Protein AF-C1E4D8-F1 (afdb_monomer)

Structure (mmCIF, N/CA/C/O backbone):
data_AF-C1E4D8-F1
#
_entry.id   AF-C1E4D8-F1
#
loop_
_atom_site.group_PDB
_atom_site.id
_atom_site.type_symbol
_atom_site.label_atom_id
_atom_site.label_alt_id
_atom_site.label_comp_id
_atom_site.label_asym_id
_atom_site.label_entity_id
_atom_site.label_seq_id
_atom_site.pdbx_PDB_ins_code
_atom_site.Cartn_x
_atom_site.Cartn_y
_atom_site.Cartn_z
_atom_site.occupancy
_atom_site.B_iso_or_equiv
_atom_site.auth_seq_id
_atom_site.auth_comp_id
_atom_site.auth_asym_id
_atom_site.auth_atom_id
_atom_site.pdbx_PDB_model_num
ATOM 1 N N . MET A 1 1 ? -48.360 11.904 -22.749 1.00 46.22 1 MET A N 1
ATOM 2 C CA . MET A 1 1 ? -47.877 10.803 -21.893 1.00 46.22 1 MET A CA 1
ATOM 3 C C . MET A 1 1 ? -47.538 9.620 -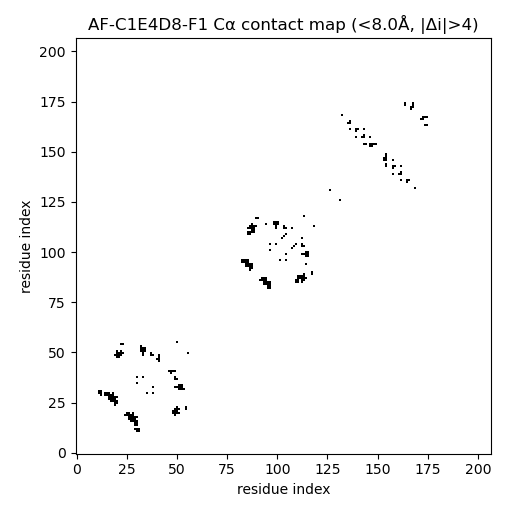22.779 1.00 46.22 1 MET A C 1
ATOM 5 O O . MET A 1 1 ? -48.452 8.948 -23.219 1.00 46.22 1 MET A O 1
ATOM 9 N N . THR A 1 2 ? -46.255 9.407 -23.048 1.00 40.97 2 THR A N 1
ATOM 10 C CA . THR A 1 2 ? -45.657 8.103 -23.385 1.00 40.97 2 THR A CA 1
ATOM 11 C C . THR A 1 2 ? -44.169 8.286 -23.139 1.00 40.97 2 THR A C 1
ATOM 13 O O . THR A 1 2 ? -43.413 8.702 -24.015 1.00 40.97 2 THR A O 1
ATOM 16 N N . GLU A 1 3 ? -43.781 8.103 -21.881 1.00 47.25 3 GLU A N 1
ATOM 17 C CA . GLU A 1 3 ? -42.384 7.977 -21.496 1.00 47.25 3 GLU A CA 1
ATOM 18 C C . GLU A 1 3 ? -41.817 6.769 -22.246 1.00 47.25 3 GLU A C 1
ATOM 20 O O . GLU A 1 3 ? -42.212 5.630 -22.001 1.00 47.25 3 GLU A O 1
ATOM 25 N N . LEU A 1 4 ? -40.915 7.018 -23.198 1.00 49.66 4 LEU A N 1
ATOM 26 C CA . LEU A 1 4 ? -40.096 5.982 -23.820 1.00 49.66 4 LEU A CA 1
ATOM 27 C C . LEU A 1 4 ? -39.090 5.500 -22.770 1.00 49.66 4 LEU A C 1
ATOM 29 O O . LEU A 1 4 ? -37.928 5.901 -22.738 1.00 49.66 4 LEU A O 1
ATOM 33 N N . GLY A 1 5 ? -39.594 4.670 -21.859 1.00 46.66 5 GLY A N 1
ATOM 34 C CA . GLY A 1 5 ? -38.880 4.013 -20.777 1.00 46.66 5 GLY A CA 1
ATOM 35 C C . GLY A 1 5 ? -37.934 2.931 -21.282 1.00 46.66 5 GLY A C 1
ATOM 36 O O . GLY A 1 5 ? -38.060 1.772 -20.906 1.00 46.66 5 GLY A O 1
ATOM 37 N N . VAL A 1 6 ? -36.947 3.312 -22.088 1.00 46.03 6 VAL A N 1
ATOM 38 C CA . VAL A 1 6 ? -35.730 2.524 -22.268 1.00 46.03 6 VAL A CA 1
ATOM 39 C C . VAL A 1 6 ? -34.653 3.238 -21.469 1.00 46.03 6 VAL A C 1
ATOM 41 O O . VAL A 1 6 ? -33.903 4.068 -21.980 1.00 46.03 6 VAL A O 1
ATOM 44 N N . LYS A 1 7 ? -34.596 2.939 -20.165 1.00 45.88 7 LYS A N 1
ATOM 45 C CA . LYS A 1 7 ? -33.373 3.171 -19.392 1.00 45.88 7 LYS A CA 1
ATOM 46 C C . LYS A 1 7 ? -32.259 2.516 -20.199 1.00 45.88 7 LYS A C 1
ATOM 48 O O . LYS A 1 7 ? -32.330 1.315 -20.444 1.00 45.88 7 LYS A O 1
ATOM 53 N N . ALA A 1 8 ? -31.305 3.322 -20.661 1.00 46.94 8 ALA A N 1
ATOM 54 C CA . ALA A 1 8 ? -30.118 2.895 -21.381 1.00 46.94 8 ALA A CA 1
ATOM 55 C C . ALA A 1 8 ? -29.317 1.928 -20.497 1.00 46.94 8 ALA A C 1
ATOM 57 O O . ALA A 1 8 ? -28.372 2.314 -19.811 1.00 46.94 8 ALA A O 1
ATOM 58 N N . ASN A 1 9 ? -29.756 0.671 -20.469 1.00 43.81 9 ASN A N 1
ATOM 59 C CA . ASN A 1 9 ? -29.004 -0.442 -19.941 1.00 43.81 9 ASN A CA 1
ATOM 60 C C . ASN A 1 9 ? -27.724 -0.499 -20.766 1.00 43.81 9 ASN A C 1
ATOM 62 O O . ASN A 1 9 ? -27.740 -0.640 -21.989 1.00 43.81 9 ASN A O 1
ATOM 66 N N . LEU A 1 10 ? -26.627 -0.237 -20.063 1.00 50.62 10 LEU A N 1
ATOM 67 C CA . LEU A 1 10 ? -25.275 -0.091 -20.566 1.00 50.62 10 LEU A CA 1
ATOM 68 C C . LEU A 1 10 ? -24.715 -1.454 -20.983 1.00 50.62 10 LEU A C 1
ATOM 70 O O . LEU A 1 10 ? -23.725 -1.902 -20.410 1.00 50.62 10 LEU A O 1
ATOM 74 N N . ASP A 1 11 ? -25.341 -2.119 -21.950 1.00 48.00 11 ASP A N 1
ATOM 75 C CA . ASP A 1 11 ? -24.835 -3.377 -22.478 1.00 48.00 11 ASP A CA 1
ATOM 76 C C . ASP A 1 11 ? -23.722 -3.087 -23.493 1.00 48.00 11 ASP A C 1
ATOM 78 O O . ASP A 1 11 ? -24.002 -2.608 -24.597 1.00 48.00 11 ASP A O 1
ATOM 82 N N . PRO A 1 12 ? -22.444 -3.376 -23.168 1.00 53.50 12 PRO A N 1
ATOM 83 C CA . PRO A 1 12 ? -21.309 -3.117 -24.056 1.00 53.50 12 PRO A CA 1
ATOM 84 C C . PRO A 1 12 ? -21.355 -3.927 -25.363 1.00 53.50 12 PRO A C 1
ATOM 86 O O . PRO A 1 12 ? -20.547 -3.688 -26.256 1.00 53.50 12 PRO A O 1
ATOM 89 N N . THR A 1 13 ? -22.294 -4.867 -25.479 1.00 53.81 13 THR A N 1
ATOM 90 C CA . THR A 1 13 ? -22.591 -5.681 -26.663 1.00 53.81 13 THR A CA 1
ATOM 91 C C . THR A 1 13 ? -23.521 -4.986 -27.661 1.00 53.81 13 THR A C 1
ATOM 93 O O . THR A 1 13 ? -23.479 -5.313 -28.843 1.00 53.81 13 THR A O 1
ATOM 96 N N . THR A 1 14 ? -24.318 -3.999 -27.233 1.00 52.44 14 THR A N 1
ATOM 97 C CA . THR A 1 14 ? -25.224 -3.242 -28.124 1.00 52.44 14 THR A CA 1
ATOM 98 C C . THR A 1 14 ? -24.510 -2.132 -28.902 1.00 52.44 14 THR A C 1
ATOM 100 O O . THR A 1 14 ? -25.002 -1.662 -29.925 1.00 52.44 14 THR A O 1
ATOM 103 N N . TRP A 1 15 ? -23.306 -1.743 -28.472 1.00 57.53 15 TRP A N 1
ATOM 104 C CA . TRP A 1 15 ? -22.463 -0.759 -29.151 1.00 57.53 15 TRP A CA 1
ATOM 105 C C . TRP A 1 15 ? -21.438 -1.446 -30.048 1.00 57.53 15 TRP A C 1
ATOM 107 O O . TRP A 1 15 ? -20.231 -1.360 -29.805 1.00 57.53 15 TRP A O 1
ATOM 117 N N . ALA A 1 16 ? -21.909 -2.112 -31.100 1.00 50.19 16 ALA A N 1
ATOM 118 C CA . ALA A 1 16 ? -21.073 -2.589 -32.201 1.00 50.19 16 ALA A CA 1
ATOM 119 C C . ALA A 1 16 ? -20.496 -1.400 -33.010 1.00 50.19 16 ALA A C 1
ATOM 121 O O . ALA A 1 16 ? -20.733 -1.249 -34.203 1.00 50.19 16 ALA A O 1
ATOM 122 N N . GLY A 1 17 ? -19.782 -0.496 -32.335 1.00 59.12 17 GLY A N 1
ATOM 123 C CA . GLY A 1 17 ? -19.016 0.585 -32.931 1.00 59.12 17 GLY A CA 1
ATOM 124 C C . GLY A 1 17 ? -17.686 0.033 -33.414 1.00 59.12 17 GLY A C 1
ATOM 125 O O . GLY A 1 17 ? -16.989 -0.659 -32.675 1.00 59.12 17 GLY A O 1
ATOM 126 N N . ALA A 1 18 ? -17.352 0.316 -34.665 1.00 67.69 18 ALA A N 1
ATOM 127 C CA . ALA A 1 18 ? -16.084 -0.051 -35.260 1.00 67.69 18 ALA A CA 1
ATOM 128 C C . ALA A 1 18 ? -14.942 0.773 -34.639 1.00 67.69 18 ALA A C 1
ATOM 130 O O . ALA A 1 18 ? -14.668 1.883 -35.088 1.00 67.69 18 ALA A O 1
ATOM 131 N N . PHE A 1 19 ? -14.293 0.251 -33.598 1.00 81.62 19 PHE A N 1
ATOM 132 C CA . PHE A 1 19 ? -13.133 0.904 -32.995 1.00 81.62 19 PHE A CA 1
ATOM 133 C C . PHE A 1 19 ? -11.837 0.448 -33.660 1.00 81.62 19 PHE A C 1
ATOM 135 O O . PHE A 1 19 ? -11.637 -0.741 -33.918 1.00 81.62 19 PHE A O 1
ATOM 142 N N . ASP A 1 20 ? -10.929 1.393 -33.872 1.00 87.62 20 ASP A N 1
ATOM 143 C CA . ASP A 1 20 ? -9.633 1.124 -34.478 1.00 87.62 20 ASP A CA 1
ATOM 144 C C . ASP A 1 20 ? -8.542 1.213 -33.407 1.00 87.62 20 ASP A C 1
ATOM 146 O O . ASP A 1 20 ? -8.423 2.208 -32.688 1.00 87.62 20 ASP A O 1
ATOM 150 N N . CYS A 1 21 ? -7.749 0.149 -33.275 1.00 89.88 21 CYS A N 1
ATOM 151 C CA . CYS A 1 21 ? -6.622 0.126 -32.353 1.00 89.88 21 CYS A CA 1
ATOM 152 C C . CYS A 1 21 ? -5.439 0.898 -32.944 1.00 89.88 21 CYS A C 1
ATOM 154 O O . CYS A 1 21 ? -4.913 0.524 -33.991 1.00 89.88 21 CYS A O 1
ATOM 156 N N . SER A 1 22 ? -4.953 1.911 -32.231 1.00 88.94 22 SER A N 1
ATOM 157 C CA . SER A 1 22 ? -3.808 2.721 -32.662 1.00 88.94 22 SER A CA 1
ATOM 158 C C . SER A 1 22 ? -2.460 1.999 -32.592 1.00 88.94 22 SER A C 1
ATOM 160 O O . SER A 1 22 ? -1.528 2.396 -33.280 1.00 88.94 22 SER A O 1
ATOM 162 N N . ALA A 1 23 ? -2.340 0.943 -31.780 1.00 89.88 23 ALA A N 1
ATOM 163 C CA . ALA A 1 23 ? -1.082 0.216 -31.596 1.00 89.88 23 ALA A CA 1
ATOM 164 C C . ALA A 1 23 ? -0.884 -0.923 -32.609 1.00 89.88 23 ALA A C 1
ATOM 166 O O . ALA A 1 23 ? 0.213 -1.094 -33.126 1.00 89.88 23 ALA A O 1
ATOM 167 N N . CYS A 1 24 ? -1.929 -1.706 -32.898 1.00 89.44 24 CYS A N 1
ATOM 168 C CA . CYS A 1 24 ? -1.843 -2.834 -33.835 1.00 89.44 24 CYS A CA 1
ATOM 169 C C . CYS A 1 24 ? -2.566 -2.603 -35.167 1.00 89.44 24 CYS A C 1
ATOM 171 O O . CYS A 1 24 ? -2.582 -3.501 -36.004 1.00 89.44 24 CYS A O 1
ATOM 173 N N . GLY A 1 25 ? -3.209 -1.447 -35.360 1.00 84.88 25 GLY A N 1
ATOM 174 C CA . GLY A 1 25 ? -3.888 -1.082 -36.608 1.00 84.88 25 GLY A CA 1
ATOM 175 C C . GLY A 1 25 ? -5.149 -1.893 -36.923 1.00 84.88 25 GLY A C 1
ATOM 176 O O . GLY A 1 25 ? -5.738 -1.715 -37.988 1.00 84.88 25 GLY A O 1
ATOM 177 N N . ARG A 1 26 ? -5.581 -2.788 -36.023 1.00 85.88 26 ARG A N 1
ATOM 178 C CA . ARG A 1 26 ? -6.813 -3.567 -36.197 1.00 85.88 26 ARG A CA 1
ATOM 179 C C . ARG A 1 26 ? -8.012 -2.634 -36.198 1.00 85.88 26 ARG A C 1
ATOM 181 O O . ARG A 1 26 ? -8.209 -1.890 -35.237 1.00 85.88 26 ARG A O 1
ATOM 188 N N . LYS A 1 27 ? -8.799 -2.718 -37.266 1.00 84.94 27 LYS A N 1
ATOM 189 C CA . LYS A 1 27 ? -9.981 -1.889 -37.478 1.00 84.94 27 LYS A CA 1
ATOM 190 C C . LYS A 1 27 ? -11.254 -2.612 -37.072 1.00 84.94 27 LYS A C 1
ATOM 192 O O . LYS A 1 27 ? -11.291 -3.841 -37.069 1.00 84.94 27 LYS A O 1
ATOM 197 N N . ARG A 1 28 ? -12.309 -1.842 -36.814 1.00 83.19 28 ARG A N 1
ATOM 198 C CA . ARG A 1 28 ? -13.669 -2.351 -36.559 1.00 83.19 28 ARG A CA 1
ATOM 199 C C . ARG A 1 28 ? -13.777 -3.364 -35.415 1.00 83.19 28 ARG A C 1
ATOM 201 O O . ARG A 1 28 ? -14.583 -4.290 -35.464 1.00 83.19 28 ARG A O 1
ATOM 208 N N . LEU A 1 29 ? -12.956 -3.198 -34.389 1.00 84.56 29 LEU A N 1
ATOM 209 C CA . LEU A 1 29 ? -12.986 -4.047 -33.209 1.00 84.56 29 LEU A CA 1
ATOM 210 C C . LEU A 1 29 ? -14.187 -3.695 -32.314 1.00 84.56 29 LEU A C 1
ATOM 212 O O . LEU A 1 29 ? -14.530 -2.515 -32.197 1.00 84.56 29 LEU A O 1
ATOM 216 N N . PRO A 1 30 ? -14.805 -4.690 -31.651 1.00 85.12 30 PRO A N 1
ATOM 217 C CA . PRO A 1 30 ? -15.895 -4.448 -30.716 1.00 85.12 30 PRO A CA 1
ATOM 218 C C . PRO A 1 30 ? -15.388 -3.764 -29.442 1.00 85.12 30 PRO A C 1
ATOM 220 O O . PRO A 1 30 ? -14.236 -3.936 -29.040 1.00 85.12 30 PRO A O 1
ATOM 223 N N . ALA A 1 31 ? -16.277 -3.054 -28.743 1.00 83.56 31 ALA A N 1
ATOM 224 C CA . ALA A 1 31 ? -15.955 -2.356 -27.494 1.00 83.56 31 ALA A CA 1
ATOM 225 C C . ALA A 1 31 ? -15.361 -3.269 -26.401 1.00 83.56 31 ALA A C 1
ATOM 227 O O . ALA A 1 31 ? -14.629 -2.791 -25.539 1.00 83.56 31 ALA A O 1
ATOM 228 N N . VAL A 1 32 ? -15.653 -4.574 -26.446 1.00 85.31 32 VAL A N 1
ATOM 229 C CA . VAL A 1 32 ? -15.161 -5.589 -25.496 1.00 85.31 32 VAL A CA 1
ATOM 230 C C . VAL A 1 32 ? -13.641 -5.781 -25.580 1.00 85.31 32 VAL A C 1
ATOM 232 O O . VAL A 1 32 ? -13.006 -6.105 -24.583 1.00 85.31 32 VAL A O 1
ATOM 235 N N . GLU A 1 33 ? -13.033 -5.521 -26.740 1.00 86.88 33 GLU A N 1
ATOM 236 C CA . GLU A 1 33 ? -11.579 -5.618 -26.940 1.00 86.88 33 GLU A CA 1
ATOM 237 C C . GLU A 1 33 ? -10.821 -4.388 -26.399 1.00 86.88 33 GLU A C 1
ATOM 239 O O . GLU A 1 33 ? -9.598 -4.299 -26.532 1.00 86.88 33 GLU A O 1
ATOM 244 N N . PHE A 1 34 ? -11.523 -3.435 -25.774 1.00 87.69 34 PHE A N 1
ATOM 245 C CA . PHE A 1 34 ? -10.966 -2.220 -25.180 1.00 87.69 34 PHE A CA 1
ATOM 246 C C . PHE A 1 34 ? -11.402 -2.071 -23.720 1.00 87.69 34 PHE A C 1
ATOM 248 O O . PHE A 1 34 ? -12.440 -2.571 -23.291 1.00 87.69 34 PHE A O 1
ATOM 255 N N . SER A 1 35 ? -10.624 -1.333 -22.925 1.00 88.94 35 SER A N 1
ATOM 256 C CA . SER A 1 35 ? -11.040 -1.026 -21.555 1.00 88.94 35 SER A CA 1
ATOM 257 C C . SER A 1 35 ? -12.196 -0.020 -21.546 1.00 88.94 35 SER A C 1
ATOM 259 O O . SER A 1 35 ? -12.217 0.942 -22.321 1.00 88.94 35 SER A O 1
ATOM 261 N N . LYS A 1 36 ? -13.145 -0.197 -20.616 1.00 86.62 36 LYS A N 1
ATOM 262 C CA . LYS A 1 36 ? -14.329 0.675 -20.469 1.00 86.62 36 LYS A CA 1
ATOM 263 C C . LYS A 1 36 ? -13.948 2.159 -20.401 1.00 86.62 36 LYS A C 1
ATOM 265 O O . LYS A 1 36 ? -14.567 2.994 -21.052 1.00 86.62 36 LYS A O 1
ATOM 270 N N . ASN A 1 37 ? -12.875 2.477 -19.679 1.00 86.75 37 ASN A N 1
ATOM 271 C CA . ASN A 1 37 ? -12.379 3.845 -19.531 1.00 86.75 37 ASN A CA 1
ATOM 272 C C . ASN A 1 37 ? -11.855 4.438 -20.849 1.00 86.75 37 ASN A C 1
ATOM 274 O O . ASN A 1 37 ? -12.033 5.630 -21.083 1.00 86.75 37 ASN A O 1
ATOM 278 N N . MET A 1 38 ? -11.233 3.635 -21.718 1.00 86.50 38 MET A N 1
ATOM 279 C CA . MET A 1 38 ? -10.741 4.099 -23.022 1.00 86.50 38 MET A CA 1
ATOM 280 C C . MET A 1 38 ? -11.881 4.318 -24.013 1.00 86.50 38 MET A C 1
ATOM 282 O O . MET A 1 38 ? -11.889 5.325 -24.717 1.00 86.50 38 MET A O 1
ATOM 286 N N . VAL A 1 39 ? -12.890 3.445 -24.000 1.00 86.12 39 VAL A N 1
ATOM 287 C CA . VAL A 1 39 ? -14.113 3.633 -24.796 1.00 86.12 39 VAL A CA 1
ATOM 288 C C . VAL A 1 39 ? -14.846 4.908 -24.365 1.00 86.12 39 VAL A C 1
ATOM 290 O O . VAL A 1 39 ? -15.258 5.699 -25.209 1.00 86.12 39 VAL A O 1
ATOM 293 N N . LEU A 1 40 ? -14.949 5.171 -23.056 1.00 85.38 40 LEU A N 1
ATOM 294 C CA . LEU A 1 40 ? -15.542 6.410 -22.538 1.00 85.38 40 LEU A CA 1
ATOM 295 C C . LEU A 1 40 ? -14.753 7.666 -22.934 1.00 85.38 40 LEU A C 1
ATOM 297 O O . LEU A 1 40 ? -15.363 8.706 -23.162 1.00 85.38 40 LEU A O 1
ATOM 301 N N . LYS A 1 41 ? -13.421 7.589 -23.038 1.00 84.69 41 LYS A N 1
ATOM 302 C CA . LYS A 1 41 ? -12.594 8.699 -23.539 1.00 84.69 41 LYS A CA 1
ATOM 303 C C . LYS A 1 41 ? -12.807 8.937 -25.032 1.00 84.69 41 LYS A C 1
ATOM 305 O O . LYS A 1 41 ? -13.064 10.068 -25.410 1.00 84.69 41 LYS A O 1
ATOM 310 N N . ARG A 1 42 ? -12.811 7.884 -25.859 1.00 83.50 42 ARG A N 1
ATOM 311 C CA . ARG A 1 42 ? -13.107 7.983 -27.303 1.00 83.50 42 ARG A CA 1
ATOM 312 C C . ARG A 1 42 ? -14.506 8.537 -27.590 1.00 83.50 42 ARG A C 1
ATOM 314 O O . ARG A 1 42 ? -14.725 9.148 -28.624 1.00 83.50 42 ARG A O 1
ATOM 321 N N . ARG A 1 43 ? -15.454 8.323 -26.675 1.00 80.31 43 ARG A N 1
ATOM 322 C CA . ARG A 1 43 ? -16.794 8.925 -26.744 1.00 80.31 43 ARG A CA 1
ATOM 323 C C . ARG A 1 43 ? -16.810 10.422 -26.465 1.00 80.31 43 ARG A C 1
ATOM 325 O O . ARG A 1 43 ? -17.686 11.106 -26.971 1.00 80.31 43 ARG A O 1
ATOM 332 N N . LYS A 1 44 ? -15.911 10.906 -25.608 1.00 83.50 44 LYS A N 1
ATOM 333 C CA . LYS A 1 44 ? -15.773 12.341 -25.332 1.00 83.50 44 LYS A CA 1
ATOM 334 C C . LYS A 1 44 ? -14.994 13.026 -26.449 1.00 83.50 44 LYS A C 1
ATOM 336 O O . LYS A 1 44 ? -15.393 14.092 -26.891 1.00 83.50 44 LYS A O 1
ATOM 341 N N . ASP A 1 45 ? -13.949 12.354 -26.924 1.00 82.00 45 ASP A N 1
ATOM 342 C CA . ASP A 1 45 ? -13.040 12.844 -27.947 1.00 82.00 45 ASP A CA 1
ATOM 343 C C . ASP A 1 45 ? -12.957 11.826 -29.094 1.00 82.00 45 ASP A C 1
ATOM 345 O O . ASP A 1 45 ? -12.247 10.817 -29.008 1.00 82.00 45 ASP A O 1
ATOM 349 N N . GLU A 1 46 ? -13.650 12.099 -30.201 1.00 78.19 46 GLU A N 1
ATOM 350 C CA . GLU A 1 46 ? -13.685 11.208 -31.372 1.00 78.19 46 GLU A CA 1
ATOM 351 C C . GLU A 1 46 ? -12.321 11.031 -32.052 1.00 78.19 46 GLU A C 1
ATOM 353 O O . GLU A 1 46 ? -12.149 10.120 -32.853 1.00 78.19 46 GLU A O 1
ATOM 358 N N . SER A 1 47 ? -11.327 11.861 -31.732 1.00 78.94 47 SER A N 1
ATOM 359 C CA . SER A 1 47 ? -9.956 11.756 -32.241 1.00 78.94 47 SER A CA 1
ATOM 360 C C . SER A 1 47 ? -9.012 10.975 -31.317 1.00 78.94 47 SER A C 1
ATOM 362 O O . SER A 1 47 ? -7.894 10.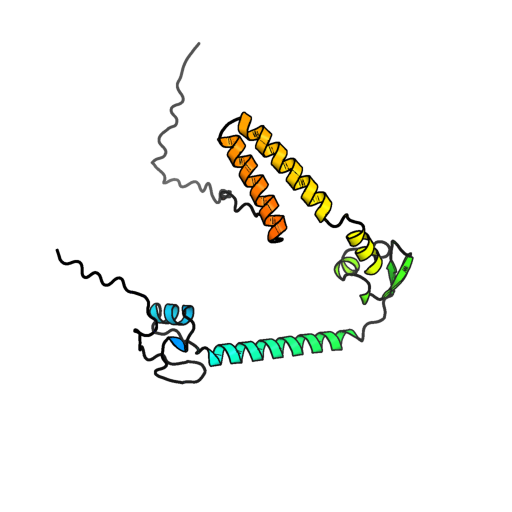657 -31.720 1.00 78.94 47 SER A O 1
ATOM 364 N N . ALA A 1 48 ? -9.439 10.588 -30.107 1.00 82.00 48 ALA A N 1
ATOM 365 C CA . ALA A 1 48 ? -8.560 9.959 -29.119 1.00 82.00 48 ALA A CA 1
ATOM 366 C C . ALA A 1 48 ? -8.038 8.587 -29.574 1.00 82.00 48 ALA A C 1
ATOM 368 O O . ALA A 1 48 ? -8.809 7.645 -29.741 1.00 82.00 48 ALA A O 1
ATOM 369 N N . ALA A 1 49 ? -6.729 8.436 -29.754 1.00 87.00 49 ALA A N 1
ATOM 370 C CA . ALA A 1 49 ? -6.124 7.154 -30.106 1.00 87.00 49 ALA A CA 1
ATOM 371 C C . ALA A 1 49 ? -6.292 6.133 -28.960 1.00 87.00 49 ALA A C 1
ATOM 373 O O . ALA A 1 49 ? -5.766 6.334 -27.865 1.00 87.00 49 ALA A O 1
ATOM 374 N N . ILE A 1 50 ? -7.002 5.028 -29.209 1.00 89.19 50 ILE A N 1
ATOM 375 C CA . ILE A 1 50 ? -7.247 3.967 -28.219 1.00 89.19 50 ILE A CA 1
ATOM 376 C C . ILE A 1 50 ? -6.482 2.689 -28.569 1.00 89.19 50 ILE A C 1
ATOM 378 O O . ILE A 1 50 ? -6.388 2.298 -29.731 1.00 89.19 50 ILE A O 1
ATOM 382 N N . LYS A 1 51 ? -5.945 2.015 -27.549 1.00 92.81 51 LYS A N 1
ATOM 383 C CA . LYS A 1 51 ? -5.250 0.727 -27.679 1.00 92.81 51 LYS A CA 1
ATOM 384 C C . LYS A 1 51 ? -6.162 -0.413 -27.230 1.00 92.81 51 LYS A C 1
ATOM 386 O O . LYS A 1 51 ? -6.855 -0.275 -26.222 1.00 92.81 51 LYS A O 1
ATOM 391 N N . CYS A 1 52 ? -6.141 -1.534 -27.948 1.00 91.00 52 CYS A N 1
ATOM 392 C CA . CYS A 1 52 ? -6.855 -2.740 -27.533 1.00 91.00 52 CYS A CA 1
ATOM 393 C C . CYS A 1 52 ? -6.167 -3.410 -26.336 1.00 91.00 52 CYS A C 1
ATOM 395 O O . CYS A 1 52 ? -4.973 -3.207 -26.093 1.00 91.00 52 CYS A O 1
ATOM 397 N N . LEU A 1 53 ? -6.915 -4.251 -25.623 1.00 91.88 53 LEU A N 1
ATOM 398 C CA . LEU A 1 53 ? -6.467 -4.933 -24.406 1.00 91.88 53 LEU A CA 1
ATOM 399 C C . LEU A 1 53 ? -5.205 -5.779 -24.625 1.00 91.88 53 LEU A C 1
ATOM 401 O O . LEU A 1 53 ? -4.335 -5.833 -23.762 1.00 91.88 53 LEU A O 1
ATOM 405 N N . ARG A 1 54 ? -5.056 -6.386 -25.807 1.00 91.19 54 ARG A N 1
ATOM 406 C CA . ARG A 1 54 ? -3.856 -7.167 -26.152 1.00 91.19 54 ARG A CA 1
ATOM 407 C C . ARG A 1 54 ? -2.604 -6.297 -26.222 1.00 91.19 54 ARG A C 1
ATOM 409 O O . ARG A 1 54 ? -1.545 -6.702 -25.759 1.00 91.19 54 ARG A O 1
ATOM 416 N N . CYS A 1 55 ? -2.723 -5.096 -26.786 1.00 91.31 55 CYS A N 1
ATOM 417 C CA . CYS A 1 55 ? -1.606 -4.161 -26.868 1.00 91.31 55 CYS A CA 1
ATOM 418 C C . CYS A 1 55 ? -1.260 -3.581 -25.497 1.00 91.31 55 CYS A C 1
ATOM 420 O O . CYS A 1 55 ? -0.084 -3.456 -25.185 1.00 91.31 55 CYS A O 1
ATOM 422 N N . THR A 1 56 ? -2.256 -3.278 -24.659 1.00 90.00 56 THR A N 1
ATOM 423 C CA . THR A 1 56 ? -1.982 -2.794 -23.298 1.00 90.00 56 THR A CA 1
ATOM 424 C C . THR A 1 56 ? -1.306 -3.865 -22.446 1.00 90.00 56 THR A C 1
ATOM 426 O O . THR A 1 56 ? -0.351 -3.559 -21.747 1.00 90.00 56 THR A O 1
ATOM 429 N N . GLN A 1 57 ? -1.731 -5.127 -22.558 1.00 89.94 57 GLN A N 1
ATOM 430 C CA . GLN A 1 57 ? -1.080 -6.242 -21.863 1.00 89.94 57 GLN A CA 1
ATOM 431 C C . GLN A 1 57 ? 0.355 -6.470 -22.355 1.00 89.94 57 GLN A C 1
ATOM 433 O O . GLN A 1 57 ? 1.252 -6.682 -21.546 1.00 89.94 57 GLN A O 1
ATOM 438 N N . ALA A 1 58 ? 0.594 -6.387 -23.667 1.00 88.69 58 ALA A N 1
ATOM 439 C CA . ALA A 1 58 ? 1.942 -6.509 -24.220 1.00 88.69 58 ALA A CA 1
ATOM 440 C C . ALA A 1 58 ? 2.873 -5.379 -23.743 1.00 88.69 58 ALA A C 1
ATOM 442 O O . ALA A 1 58 ? 4.034 -5.637 -23.435 1.00 88.69 58 ALA A O 1
ATOM 443 N N . ASP A 1 59 ? 2.367 -4.146 -23.652 1.00 87.12 59 ASP A N 1
ATOM 444 C CA . ASP A 1 59 ? 3.123 -3.008 -23.116 1.00 87.12 59 ASP A CA 1
ATOM 445 C C . ASP A 1 59 ? 3.430 -3.209 -21.616 1.00 87.12 59 ASP A C 1
ATOM 447 O O . ASP A 1 59 ? 4.560 -3.000 -21.186 1.00 87.12 59 ASP A O 1
ATOM 451 N N . GLU A 1 60 ? 2.470 -3.697 -20.822 1.00 87.25 60 GLU A N 1
ATOM 452 C CA . GLU A 1 60 ? 2.679 -3.992 -19.396 1.00 87.25 60 GLU A CA 1
ATOM 453 C C . GLU A 1 60 ? 3.744 -5.070 -19.152 1.00 87.25 60 GLU A C 1
ATOM 455 O O . GLU A 1 60 ? 4.536 -4.947 -18.216 1.00 87.25 60 GLU A O 1
ATOM 460 N N . VAL A 1 61 ? 3.786 -6.120 -19.979 1.00 87.56 61 VAL A N 1
ATOM 461 C CA . VAL A 1 61 ? 4.818 -7.166 -19.882 1.00 87.56 61 VAL A CA 1
ATOM 462 C C . VAL A 1 61 ? 6.199 -6.585 -20.185 1.00 87.56 61 VAL A C 1
ATOM 464 O O . VAL A 1 61 ? 7.121 -6.781 -19.395 1.00 87.56 61 VAL A O 1
ATOM 467 N N . LYS A 1 62 ? 6.328 -5.788 -21.252 1.00 85.19 62 LYS A N 1
ATOM 468 C CA . LYS A 1 62 ? 7.596 -5.133 -21.610 1.00 85.19 62 LYS A CA 1
ATOM 469 C C . LYS A 1 62 ? 8.099 -4.191 -20.518 1.00 85.19 62 LYS A C 1
ATOM 471 O O . LYS A 1 62 ? 9.287 -4.187 -20.214 1.00 85.19 62 LYS A O 1
ATOM 476 N N . GLU A 1 63 ? 7.211 -3.416 -19.898 1.00 84.75 63 GLU A N 1
ATOM 477 C CA . GLU A 1 63 ? 7.581 -2.530 -18.788 1.00 84.75 63 GLU A CA 1
ATOM 478 C C . GLU A 1 63 ? 8.041 -3.320 -17.553 1.00 84.75 63 GLU A C 1
ATOM 480 O O . GLU A 1 63 ? 8.998 -2.928 -16.883 1.00 84.75 63 GLU A O 1
ATOM 485 N N . ARG A 1 64 ? 7.411 -4.468 -17.263 1.00 81.62 64 ARG A N 1
ATOM 486 C CA . ARG A 1 64 ? 7.836 -5.353 -16.165 1.00 81.62 64 ARG A CA 1
ATOM 487 C C . ARG A 1 64 ? 9.200 -5.982 -16.428 1.00 81.62 64 ARG A C 1
ATOM 489 O O . ARG A 1 64 ? 10.026 -6.015 -15.520 1.00 81.62 64 ARG A O 1
ATOM 496 N N . GLU A 1 65 ? 9.456 -6.436 -17.649 1.00 82.06 65 GLU A N 1
ATOM 497 C CA . GLU A 1 65 ? 10.759 -6.978 -18.049 1.00 82.06 65 GLU A CA 1
ATOM 498 C C . GLU A 1 65 ? 11.846 -5.898 -18.002 1.00 82.06 65 GLU A C 1
ATOM 500 O O . GLU A 1 65 ? 12.896 -6.105 -17.398 1.00 82.06 65 GLU A O 1
ATOM 505 N N . ALA A 1 66 ? 11.571 -4.696 -18.517 1.00 80.25 66 ALA A N 1
ATOM 506 C CA . ALA A 1 66 ? 12.498 -3.568 -18.436 1.00 80.25 66 ALA A CA 1
ATOM 507 C C . ALA A 1 66 ? 12.779 -3.137 -16.985 1.00 80.25 66 ALA A C 1
ATOM 509 O O . ALA A 1 66 ? 13.902 -2.748 -16.656 1.00 80.25 66 ALA A O 1
ATOM 510 N N . ALA A 1 67 ? 11.783 -3.204 -16.096 1.00 76.44 67 ALA A N 1
ATOM 511 C CA . ALA A 1 67 ? 11.971 -2.951 -14.671 1.00 76.44 67 ALA A CA 1
ATOM 512 C C . ALA A 1 67 ? 12.810 -4.049 -13.994 1.00 76.44 67 ALA A C 1
ATOM 514 O O . ALA A 1 67 ? 13.668 -3.729 -13.170 1.00 76.44 67 ALA A O 1
ATOM 515 N N . ALA A 1 68 ? 12.605 -5.316 -14.363 1.00 78.50 68 ALA A N 1
ATOM 516 C CA . ALA A 1 68 ? 13.393 -6.438 -13.861 1.00 78.50 68 ALA A CA 1
ATOM 517 C C . ALA A 1 68 ? 14.862 -6.343 -14.306 1.00 78.50 68 ALA A C 1
ATOM 519 O O . ALA A 1 68 ? 15.757 -6.498 -13.479 1.00 78.50 68 ALA A O 1
ATOM 520 N N . GLU A 1 69 ? 15.126 -6.002 -15.567 1.00 75.94 69 GLU A N 1
ATOM 521 C CA . GLU A 1 69 ? 16.490 -5.802 -16.073 1.00 75.94 69 GLU A CA 1
ATOM 522 C C . GLU A 1 69 ? 17.171 -4.589 -15.424 1.00 75.94 69 GLU A C 1
ATOM 524 O O . GLU A 1 69 ? 18.322 -4.676 -14.998 1.00 75.94 69 GLU A O 1
ATOM 529 N N . LYS A 1 70 ? 16.448 -3.481 -15.212 1.00 74.31 70 LYS A N 1
ATOM 530 C CA . LYS A 1 70 ? 16.972 -2.338 -14.439 1.00 74.31 70 LYS A CA 1
ATOM 531 C C . LYS A 1 70 ? 17.272 -2.702 -12.982 1.00 74.31 70 LYS A C 1
ATOM 533 O O . LYS A 1 70 ? 18.216 -2.163 -12.407 1.00 74.31 70 LYS A O 1
ATOM 538 N N . ALA A 1 71 ? 16.485 -3.588 -12.372 1.00 69.94 71 ALA A N 1
ATOM 539 C CA . ALA A 1 71 ? 16.746 -4.074 -11.020 1.00 69.94 71 ALA A CA 1
ATOM 540 C C . ALA A 1 71 ? 17.990 -4.977 -10.973 1.00 69.94 71 ALA A C 1
ATOM 542 O O . ALA A 1 71 ? 18.815 -4.811 -10.078 1.00 69.94 71 ALA A O 1
ATOM 543 N N . LYS A 1 72 ? 18.166 -5.866 -11.960 1.00 73.56 72 LYS A N 1
ATOM 544 C CA . LYS A 1 72 ? 19.363 -6.713 -12.091 1.00 73.56 72 LYS A CA 1
ATOM 545 C C . LYS A 1 72 ? 20.628 -5.891 -12.343 1.00 73.56 72 LYS A C 1
ATOM 547 O O . LYS A 1 72 ? 21.629 -6.118 -11.674 1.00 73.56 72 LYS A O 1
ATOM 552 N N . ALA A 1 73 ? 20.572 -4.893 -13.226 1.00 68.81 73 ALA A N 1
ATOM 553 C CA . ALA A 1 73 ? 21.702 -4.000 -13.490 1.00 68.81 73 ALA A CA 1
ATOM 554 C C . ALA A 1 73 ? 22.129 -3.232 -12.226 1.00 68.81 73 ALA A C 1
ATOM 556 O O . ALA A 1 73 ? 23.309 -3.179 -11.896 1.00 68.81 73 ALA A O 1
ATOM 557 N N . ARG A 1 74 ? 21.164 -2.729 -11.444 1.00 65.44 74 ARG A N 1
ATOM 558 C CA . ARG A 1 74 ? 21.449 -2.082 -10.152 1.00 65.44 74 ARG A CA 1
ATOM 559 C C . ARG A 1 74 ? 22.009 -3.032 -9.095 1.00 65.44 74 ARG A C 1
ATOM 561 O O . ARG A 1 74 ? 22.709 -2.569 -8.201 1.00 65.44 74 ARG A O 1
ATOM 568 N N . ALA A 1 75 ? 21.671 -4.318 -9.156 1.00 59.88 75 ALA A N 1
ATOM 569 C CA . ALA A 1 75 ? 22.248 -5.321 -8.268 1.00 59.88 75 ALA A CA 1
ATOM 570 C C . ALA A 1 75 ? 23.707 -5.628 -8.650 1.00 59.88 75 ALA A C 1
ATOM 572 O O . ALA A 1 75 ? 24.547 -5.720 -7.762 1.00 59.88 75 ALA A O 1
ATOM 573 N N . ALA A 1 76 ? 24.018 -5.696 -9.949 1.00 60.19 76 ALA A N 1
ATOM 574 C CA . ALA A 1 76 ? 25.374 -5.937 -10.450 1.00 60.19 76 ALA A CA 1
ATOM 575 C C . ALA A 1 76 ? 26.338 -4.761 -10.190 1.00 60.19 76 ALA A C 1
ATOM 577 O O . ALA A 1 76 ? 27.514 -4.968 -9.911 1.00 60.19 76 ALA A O 1
ATOM 578 N N . GLU A 1 77 ? 25.850 -3.518 -10.210 1.00 56.94 77 GLU A N 1
ATOM 579 C CA . GLU A 1 77 ? 26.664 -2.329 -9.898 1.00 56.94 77 GLU A CA 1
ATOM 580 C C . GLU A 1 77 ? 26.976 -2.167 -8.391 1.00 56.94 77 GLU A C 1
ATOM 582 O O . GLU A 1 77 ? 27.752 -1.292 -8.008 1.00 56.9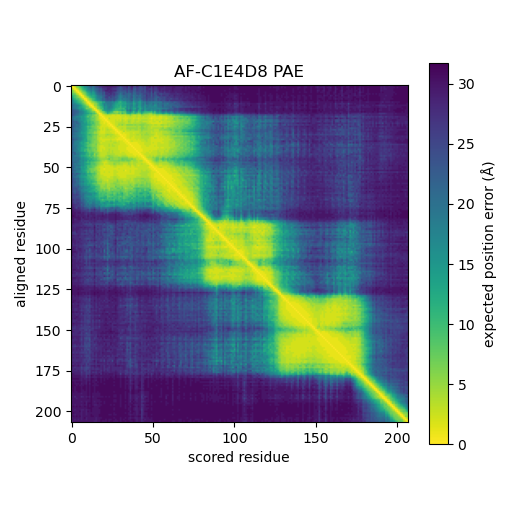4 77 GLU A O 1
ATOM 587 N N . GLY A 1 78 ? 26.386 -2.993 -7.518 1.00 53.41 78 GLY A N 1
ATOM 588 C CA . GLY A 1 78 ? 26.550 -2.915 -6.062 1.00 53.41 78 GLY A CA 1
ATOM 589 C C . GLY A 1 78 ? 27.736 -3.691 -5.471 1.00 53.41 78 GLY A C 1
ATOM 590 O O . GLY A 1 78 ? 28.010 -3.523 -4.285 1.00 53.41 78 GLY A O 1
ATOM 591 N N . GLU A 1 79 ? 28.437 -4.522 -6.250 1.00 50.16 79 GLU A N 1
ATOM 592 C CA . GLU A 1 79 ? 29.488 -5.430 -5.742 1.00 50.16 79 GLU A CA 1
ATOM 593 C C . GLU A 1 79 ? 30.908 -4.830 -5.705 1.00 50.16 79 GLU A C 1
ATOM 595 O O . GLU A 1 79 ? 31.824 -5.450 -5.173 1.00 50.16 79 GLU A O 1
ATOM 600 N N . GLY A 1 80 ? 31.114 -3.610 -6.213 1.00 47.09 80 GLY A N 1
ATOM 601 C CA . GLY A 1 80 ? 32.441 -2.975 -6.305 1.00 47.09 80 GLY A CA 1
ATOM 602 C C . GLY A 1 80 ? 32.793 -1.967 -5.202 1.00 47.09 80 GLY A C 1
ATOM 603 O O . GLY A 1 80 ? 33.745 -1.207 -5.364 1.00 47.09 80 GLY A O 1
ATOM 604 N N . GLY A 1 81 ? 32.011 -1.883 -4.123 1.00 46.00 81 GLY A N 1
ATOM 605 C CA . GLY A 1 81 ? 32.220 -0.902 -3.054 1.00 46.00 81 GLY A CA 1
ATOM 606 C C . GLY A 1 81 ? 33.077 -1.456 -1.920 1.00 46.00 81 GLY A C 1
ATOM 607 O O . GLY A 1 81 ? 32.678 -2.421 -1.275 1.00 46.00 81 GLY A O 1
ATOM 608 N N . GLU A 1 82 ? 34.221 -0.816 -1.667 1.00 51.06 82 GLU A N 1
ATOM 609 C CA . GLU A 1 82 ? 35.046 -0.944 -0.460 1.00 51.06 82 GLU A CA 1
ATOM 610 C C . GLU A 1 82 ? 34.187 -1.276 0.773 1.00 51.06 82 GLU A C 1
ATOM 612 O O . GLU A 1 82 ? 33.236 -0.553 1.088 1.00 51.06 82 GLU A O 1
ATOM 617 N N . VAL A 1 83 ? 34.477 -2.407 1.430 1.00 59.47 83 VAL A N 1
ATOM 618 C CA . VAL A 1 83 ? 33.688 -2.933 2.555 1.00 59.47 83 VAL A CA 1
ATOM 619 C C . VAL A 1 83 ? 33.881 -2.020 3.765 1.00 59.47 83 VAL A C 1
ATOM 621 O O . VAL A 1 83 ? 34.667 -2.291 4.667 1.00 59.47 83 VAL A O 1
ATOM 624 N N . MET A 1 84 ? 33.162 -0.902 3.769 1.00 70.88 84 MET A N 1
ATOM 625 C CA . MET A 1 84 ? 33.075 0.018 4.892 1.00 70.88 84 MET A CA 1
ATOM 626 C C . MET A 1 84 ? 32.377 -0.720 6.033 1.00 70.88 84 MET A C 1
ATOM 628 O O . MET A 1 84 ? 31.168 -0.976 6.002 1.00 70.88 84 MET A O 1
ATOM 632 N N . LEU A 1 85 ? 33.174 -1.132 7.016 1.00 80.81 85 LEU A N 1
ATOM 633 C CA . LEU A 1 85 ? 32.693 -1.768 8.231 1.00 80.81 85 LEU A CA 1
ATOM 634 C C . LEU A 1 85 ? 32.130 -0.695 9.166 1.00 80.81 85 LEU A C 1
ATOM 636 O O . LEU A 1 85 ? 32.784 0.302 9.467 1.00 80.81 85 LEU A O 1
ATOM 640 N N . HIS A 1 86 ? 30.907 -0.911 9.640 1.00 81.31 86 HIS A N 1
ATOM 641 C CA . HIS A 1 86 ? 30.211 -0.022 10.560 1.00 81.31 86 HIS A CA 1
ATOM 642 C C . HIS A 1 86 ? 29.953 -0.735 11.888 1.00 81.31 86 HIS A C 1
ATOM 644 O O . HIS A 1 86 ? 29.500 -1.879 11.918 1.00 81.31 86 HIS A O 1
ATOM 650 N N . GLU A 1 87 ? 30.223 -0.057 13.001 1.00 87.81 87 GLU A N 1
ATOM 651 C CA . GLU A 1 87 ? 30.000 -0.603 14.341 1.00 87.81 87 GLU A CA 1
ATOM 652 C C . GLU A 1 87 ? 28.548 -0.420 14.794 1.00 87.81 87 GLU A C 1
ATOM 654 O O . GLU A 1 87 ? 27.980 0.679 14.754 1.00 87.81 87 GLU A O 1
ATOM 659 N N . CYS A 1 88 ? 27.941 -1.505 15.273 1.00 89.19 88 CYS A N 1
ATOM 660 C CA . CYS A 1 88 ? 26.600 -1.471 15.838 1.00 89.19 88 CYS A CA 1
ATOM 661 C C . CYS A 1 88 ? 26.612 -1.006 17.305 1.00 89.19 88 CYS A C 1
ATOM 663 O O . CYS A 1 88 ? 27.222 -1.632 18.160 1.00 89.19 88 CYS A O 1
ATOM 665 N N . ALA A 1 89 ? 25.809 -0.001 17.649 1.00 88.56 89 ALA A N 1
ATOM 666 C CA . ALA A 1 89 ? 25.704 0.551 19.003 1.00 88.56 89 ALA A CA 1
ATOM 667 C C . ALA A 1 89 ? 25.217 -0.448 20.076 1.00 88.56 89 ALA A C 1
ATOM 669 O O . ALA A 1 89 ? 25.479 -0.249 21.259 1.00 88.56 89 ALA A O 1
ATOM 670 N N . LYS A 1 90 ? 24.472 -1.494 19.680 1.00 88.56 90 LYS A N 1
ATOM 671 C CA . LYS A 1 90 ? 23.880 -2.485 20.600 1.00 88.56 90 LYS A CA 1
ATOM 672 C C . LYS A 1 90 ? 24.807 -3.678 20.856 1.00 88.56 90 LYS A C 1
ATOM 674 O O . LYS A 1 90 ? 25.182 -3.905 21.998 1.00 88.56 90 LYS A O 1
ATOM 679 N N . CYS A 1 91 ? 25.197 -4.411 19.810 1.00 86.88 91 CYS A N 1
ATOM 680 C CA . CYS A 1 91 ? 26.100 -5.562 19.933 1.00 86.88 91 CYS A CA 1
ATOM 681 C C . CYS A 1 91 ? 27.599 -5.224 19.851 1.00 86.88 91 CYS A C 1
ATOM 683 O O . CYS A 1 91 ? 28.412 -6.096 20.118 1.00 86.88 91 CYS A O 1
ATOM 685 N N . LYS A 1 92 ? 27.979 -3.985 19.498 1.00 86.62 92 LYS A N 1
ATOM 686 C CA . LYS A 1 92 ? 29.374 -3.527 19.304 1.00 86.62 92 LYS A CA 1
ATOM 687 C C . LYS A 1 92 ? 30.178 -4.296 18.248 1.00 86.62 92 LYS A C 1
ATOM 689 O O . LYS A 1 92 ? 31.386 -4.129 18.155 1.00 86.62 92 LYS A O 1
ATOM 694 N N . GLU A 1 93 ? 29.515 -5.096 17.421 1.00 86.38 93 GLU A N 1
ATOM 695 C CA . GLU A 1 93 ? 30.145 -5.798 16.304 1.00 86.38 93 GLU A CA 1
ATOM 696 C C . GLU A 1 93 ? 30.270 -4.872 15.087 1.00 86.38 93 GLU A C 1
ATOM 698 O O . GLU A 1 93 ? 29.343 -4.107 14.782 1.00 86.38 93 GLU A O 1
ATOM 703 N N . SER A 1 94 ? 31.395 -4.972 14.377 1.00 86.56 94 SER A N 1
ATOM 704 C CA . SER A 1 94 ? 31.619 -4.334 13.082 1.00 86.56 94 SER A CA 1
ATOM 705 C C . SER A 1 94 ? 31.003 -5.188 11.971 1.00 86.56 94 SER A C 1
ATOM 707 O O . SER A 1 94 ? 31.346 -6.354 11.785 1.00 86.56 94 SER A O 1
ATOM 709 N N . LYS A 1 95 ? 30.035 -4.621 11.247 1.00 86.75 95 LYS A N 1
ATOM 710 C CA . LYS A 1 95 ? 29.292 -5.308 10.181 1.00 86.75 95 LYS A CA 1
ATOM 711 C C . LYS A 1 95 ? 29.336 -4.505 8.880 1.00 86.75 95 LYS A C 1
ATOM 713 O O . LYS A 1 95 ? 29.518 -3.287 8.926 1.00 86.75 95 LYS A O 1
ATOM 718 N N . PRO A 1 96 ? 29.179 -5.154 7.716 1.00 87.25 96 PRO A N 1
ATOM 719 C CA . PRO A 1 96 ? 29.141 -4.451 6.438 1.00 87.25 96 PRO A CA 1
ATOM 720 C C . PRO A 1 96 ? 27.892 -3.570 6.318 1.00 87.25 96 PRO A C 1
ATOM 722 O O . PRO A 1 96 ? 26.876 -3.806 6.973 1.00 87.25 96 PRO A O 1
ATOM 725 N N . ALA A 1 97 ? 27.934 -2.586 5.419 1.00 84.62 97 ALA A N 1
ATOM 726 C CA . ALA A 1 97 ? 26.818 -1.678 5.138 1.00 84.62 97 ALA A CA 1
ATOM 727 C C . ALA A 1 97 ? 25.490 -2.382 4.773 1.00 84.62 97 ALA A C 1
ATOM 729 O O . ALA A 1 97 ? 24.423 -1.808 4.984 1.00 84.62 97 ALA A O 1
ATOM 730 N N . SER A 1 98 ? 25.530 -3.619 4.264 1.00 84.38 98 SER A N 1
ATOM 731 C CA . SER A 1 98 ? 24.339 -4.429 3.959 1.00 84.38 98 SER A CA 1
ATOM 732 C C . SER A 1 98 ? 23.511 -4.791 5.198 1.00 84.38 98 SER A C 1
ATOM 734 O O . SER A 1 98 ? 22.292 -4.910 5.109 1.00 84.38 98 SER A O 1
ATOM 736 N N . GLU A 1 99 ? 24.154 -4.903 6.361 1.00 86.31 99 GLU A N 1
ATOM 737 C CA . GLU A 1 99 ? 23.523 -5.227 7.646 1.00 86.31 99 GLU A CA 1
ATOM 738 C C . GLU A 1 99 ? 22.921 -4.002 8.345 1.00 86.31 99 GLU A C 1
ATOM 740 O O . GLU A 1 99 ? 22.355 -4.109 9.433 1.00 86.31 99 GLU A O 1
ATOM 745 N N . PHE A 1 100 ? 23.020 -2.818 7.741 1.00 86.75 100 PHE A N 1
ATOM 746 C CA . PHE A 1 100 ? 22.456 -1.584 8.271 1.00 86.75 100 PHE A CA 1
ATOM 747 C C . PHE A 1 100 ? 21.448 -0.992 7.290 1.00 86.75 100 PHE A C 1
ATOM 749 O O . PHE A 1 100 ? 21.606 -1.016 6.073 1.00 86.75 100 PHE A O 1
ATOM 756 N N . SER A 1 101 ? 20.390 -0.374 7.815 1.00 87.81 101 SER A N 1
ATOM 757 C CA . SER A 1 101 ? 19.475 0.379 6.955 1.00 87.81 101 SER A CA 1
ATOM 758 C C . SER A 1 101 ? 20.199 1.585 6.349 1.00 87.81 101 SER A C 1
ATOM 760 O O . SER A 1 101 ? 20.824 2.362 7.072 1.00 87.81 101 SER A O 1
ATOM 762 N N . ARG A 1 102 ? 20.027 1.829 5.042 1.00 85.38 102 ARG A N 1
ATOM 763 C CA . ARG A 1 102 ? 20.604 2.994 4.341 1.00 85.38 102 ARG A CA 1
ATOM 764 C C . ARG A 1 102 ? 20.300 4.325 5.042 1.00 85.38 102 ARG A C 1
ATOM 766 O O . ARG A 1 102 ? 21.151 5.205 5.083 1.00 85.38 102 ARG A O 1
ATOM 773 N N . LYS A 1 103 ? 19.111 4.473 5.642 1.00 86.19 103 LYS A N 1
ATOM 774 C CA . LYS A 1 103 ? 18.764 5.673 6.428 1.00 86.19 103 LYS A CA 1
ATOM 775 C C . LYS A 1 103 ? 19.645 5.821 7.667 1.00 86.19 103 LYS A C 1
ATOM 777 O O . LYS A 1 103 ? 19.990 6.935 8.029 1.00 86.19 103 LYS A O 1
ATOM 782 N N . GLN A 1 104 ? 20.017 4.717 8.309 1.00 83.94 104 GLN A N 1
ATOM 783 C CA . GLN A 1 104 ? 20.923 4.749 9.452 1.00 83.94 104 GLN A CA 1
ATOM 784 C C . GLN A 1 104 ? 22.338 5.115 9.031 1.00 83.94 104 GLN A C 1
ATOM 786 O O . GLN A 1 104 ? 22.923 5.969 9.677 1.00 83.94 104 GLN A O 1
ATOM 791 N N . LEU A 1 105 ? 22.835 4.559 7.926 1.00 84.50 105 LEU A N 1
ATOM 792 C CA . LEU A 1 105 ? 24.158 4.901 7.402 1.00 84.50 105 LEU A CA 1
ATOM 793 C C . LEU A 1 105 ? 24.272 6.379 7.002 1.00 84.50 105 LEU A C 1
ATOM 795 O O . LEU A 1 105 ? 25.279 7.018 7.275 1.00 84.50 105 LEU A O 1
ATOM 799 N N . MET A 1 106 ? 23.217 6.930 6.395 1.00 82.81 106 MET A N 1
ATOM 800 C CA . MET A 1 106 ? 23.217 8.302 5.874 1.00 82.81 106 MET A CA 1
ATOM 801 C C . MET A 1 106 ? 22.870 9.366 6.922 1.00 82.81 106 MET A C 1
ATOM 803 O O . MET A 1 106 ? 23.324 10.499 6.813 1.00 82.81 106 MET A O 1
ATOM 807 N N . GLN A 1 107 ? 22.020 9.045 7.906 1.00 82.88 107 GLN A N 1
ATOM 808 C CA . GLN A 1 107 ? 21.486 10.038 8.855 1.00 82.88 107 GLN A CA 1
ATOM 809 C C . GLN A 1 107 ? 22.028 9.879 10.275 1.00 82.88 107 GLN A C 1
ATOM 811 O O . GLN A 1 107 ? 22.010 10.837 11.046 1.00 82.88 107 GLN A O 1
ATOM 816 N N . LYS A 1 108 ? 22.476 8.678 10.657 1.00 77.50 108 LYS A N 1
ATOM 817 C CA . LYS A 1 108 ? 23.056 8.426 11.978 1.00 77.50 108 LYS A CA 1
ATOM 818 C C . LYS A 1 108 ? 24.568 8.320 11.806 1.00 77.50 108 LYS A C 1
ATOM 820 O O . LYS A 1 108 ? 25.041 7.487 11.044 1.00 77.50 108 LYS A O 1
ATOM 825 N N . GLY A 1 109 ? 25.320 9.169 12.505 1.00 74.31 109 GLY A N 1
ATOM 826 C CA . GLY A 1 109 ? 26.783 9.095 12.509 1.00 74.31 109 GLY A CA 1
ATOM 827 C C . GLY A 1 109 ? 27.312 7.756 13.055 1.00 74.31 109 GLY A C 1
ATOM 828 O O . GLY A 1 109 ? 26.546 7.002 13.677 1.00 74.31 109 GLY A O 1
ATOM 829 N N . PRO A 1 110 ? 28.610 7.463 12.848 1.00 74.31 110 PRO A N 1
ATOM 830 C CA . PRO A 1 110 ? 29.243 6.243 13.349 1.00 74.31 110 PRO A CA 1
ATOM 831 C C . PRO A 1 110 ? 29.042 6.105 14.868 1.00 74.31 110 PRO A C 1
ATOM 833 O O . PRO A 1 110 ? 29.035 7.097 15.599 1.00 74.31 110 PRO A O 1
ATOM 836 N N . GLY A 1 111 ? 28.781 4.880 15.337 1.00 74.81 111 GLY A N 1
ATOM 837 C CA . GLY A 1 111 ? 28.530 4.572 16.754 1.00 74.81 111 GLY A CA 1
ATOM 838 C C . GLY A 1 111 ? 27.080 4.741 17.238 1.00 74.81 111 GLY A C 1
ATOM 839 O O . GLY A 1 111 ? 26.761 4.332 18.351 1.00 74.81 111 GLY A O 1
ATOM 840 N N . LYS A 1 112 ? 26.164 5.293 16.423 1.00 81.31 112 LYS A N 1
ATOM 841 C CA . LYS A 1 112 ? 24.711 5.382 16.737 1.00 81.31 112 LYS A CA 1
ATOM 842 C C . LYS A 1 112 ? 23.833 4.461 15.880 1.00 81.31 112 LYS A C 1
ATOM 844 O O . LYS A 1 112 ? 22.604 4.465 16.002 1.00 81.31 112 LYS A O 1
ATOM 849 N N . GLN A 1 113 ? 24.449 3.713 14.974 1.00 87.56 113 GLN A N 1
ATOM 850 C CA . GLN A 1 113 ? 23.786 2.813 14.033 1.00 87.56 113 GLN A CA 1
ATOM 851 C C . GLN A 1 113 ? 23.498 1.468 14.714 1.00 87.56 113 GLN A C 1
ATOM 853 O O . GLN A 1 113 ? 24.213 1.073 15.631 1.00 87.56 113 GLN A O 1
ATOM 858 N N . ARG A 1 114 ? 22.432 0.766 14.319 1.00 89.19 114 ARG A N 1
ATOM 859 C CA . ARG A 1 114 ? 22.075 -0.548 14.882 1.00 89.19 114 ARG A CA 1
ATOM 860 C C . ARG A 1 114 ? 21.953 -1.546 13.737 1.00 89.19 114 ARG A C 1
ATOM 862 O O . ARG A 1 114 ? 21.301 -1.240 12.746 1.00 89.19 114 ARG A O 1
ATOM 869 N N . CYS A 1 115 ? 22.567 -2.716 13.860 1.00 90.19 115 CYS A N 1
ATOM 870 C CA . CYS A 1 115 ? 22.479 -3.725 12.809 1.00 90.19 115 CYS A CA 1
ATOM 871 C C . CYS A 1 115 ? 21.052 -4.288 12.690 1.00 90.19 115 CYS A C 1
ATOM 873 O O . CYS A 1 115 ? 20.255 -4.212 13.631 1.00 90.19 115 CYS A O 1
ATOM 875 N N . SER A 1 116 ? 20.745 -4.856 11.527 1.00 87.75 116 SER A N 1
ATOM 876 C CA . SER A 1 116 ? 19.450 -5.433 11.181 1.00 87.75 116 SER A CA 1
ATOM 877 C C . SER A 1 116 ? 18.909 -6.421 12.233 1.00 87.75 116 SER A C 1
ATOM 879 O O . SER A 1 116 ? 17.764 -6.220 12.648 1.00 87.75 116 SER A O 1
ATOM 881 N N . PRO A 1 117 ? 19.693 -7.367 12.807 1.00 87.12 117 PRO A N 1
ATOM 882 C CA . PRO A 1 117 ? 19.168 -8.270 13.834 1.00 87.12 117 PRO A CA 1
ATOM 883 C C . PRO A 1 117 ? 18.884 -7.550 15.156 1.00 87.12 117 PRO A C 1
ATOM 885 O O . PRO A 1 117 ? 17.903 -7.842 15.832 1.00 87.12 117 PRO A O 1
ATOM 888 N N . CYS A 1 118 ? 19.702 -6.555 15.518 1.00 86.62 118 CYS A N 1
ATOM 889 C CA . CYS A 1 118 ? 19.489 -5.759 16.726 1.00 86.62 118 CYS A CA 1
ATOM 890 C C . CYS A 1 118 ? 18.217 -4.904 16.653 1.00 86.62 118 CYS A C 1
ATOM 892 O O . CYS A 1 118 ? 17.630 -4.623 17.697 1.00 86.62 118 CYS A O 1
ATOM 894 N N . LEU A 1 119 ? 17.825 -4.477 15.447 1.00 85.06 119 LEU A N 1
ATOM 895 C CA . LEU A 1 119 ? 16.575 -3.761 15.193 1.00 85.06 119 LEU A CA 1
ATOM 896 C C . LEU A 1 119 ? 15.372 -4.702 15.151 1.00 85.06 119 LEU A C 1
ATOM 898 O O . LEU A 1 119 ? 14.342 -4.352 15.713 1.00 85.06 119 LEU A O 1
ATOM 902 N N . ALA A 1 120 ? 15.500 -5.868 14.511 1.00 81.12 120 ALA A N 1
ATOM 903 C CA . ALA A 1 120 ? 14.437 -6.871 14.459 1.00 81.12 120 ALA A CA 1
ATOM 904 C C . ALA A 1 120 ? 14.061 -7.343 15.870 1.00 81.12 120 ALA A C 1
ATOM 906 O O . ALA A 1 120 ? 12.902 -7.251 16.254 1.00 81.12 120 ALA A O 1
ATOM 907 N N . ALA A 1 121 ? 15.058 -7.654 16.704 1.00 77.94 121 ALA A N 1
ATOM 908 C CA . ALA A 1 121 ? 14.833 -8.015 18.101 1.00 77.94 121 ALA A CA 1
ATOM 909 C C . ALA A 1 121 ? 14.105 -6.921 18.912 1.00 77.94 121 ALA A C 1
ATOM 911 O O . ALA A 1 121 ? 13.392 -7.229 19.852 1.00 77.94 121 ALA A O 1
ATOM 912 N N . GLU A 1 122 ? 14.245 -5.634 18.574 1.00 70.56 122 GLU A N 1
ATOM 913 C CA . GLU A 1 122 ? 13.478 -4.560 19.238 1.00 70.56 122 GLU A CA 1
ATOM 914 C C . GLU A 1 122 ? 12.048 -4.425 18.712 1.00 70.56 122 GLU A C 1
ATOM 916 O O . GLU A 1 122 ? 11.187 -3.890 19.407 1.00 70.56 122 GLU A O 1
ATOM 921 N N . GLN A 1 123 ? 11.798 -4.871 17.483 1.00 63.22 123 GLN A N 1
ATOM 922 C CA . GLN A 1 123 ? 10.463 -4.896 16.891 1.00 63.22 123 GLN A CA 1
ATOM 923 C C . GLN A 1 123 ? 9.664 -6.116 17.352 1.00 63.22 123 GLN A C 1
ATOM 925 O O . GLN A 1 123 ? 8.452 -5.998 17.501 1.00 63.22 123 GLN A O 1
ATOM 930 N N . ASP A 1 124 ? 10.336 -7.234 17.628 1.00 55.31 124 ASP A N 1
ATOM 931 C CA . ASP A 1 124 ? 9.716 -8.458 18.143 1.00 55.31 124 ASP A CA 1
ATOM 932 C C . ASP A 1 124 ? 9.442 -8.391 19.659 1.00 55.31 124 ASP A C 1
ATOM 934 O O . ASP A 1 124 ? 8.437 -8.922 20.126 1.00 55.31 124 ASP A O 1
ATOM 938 N N . GLU A 1 125 ? 10.284 -7.682 20.423 1.00 52.66 125 GLU A N 1
ATOM 939 C CA . GLU A 1 125 ? 10.075 -7.394 21.857 1.00 52.66 125 GLU A CA 1
ATOM 940 C C . GLU A 1 125 ? 9.073 -6.249 22.104 1.00 52.66 125 GLU A C 1
ATOM 942 O O . GLU A 1 125 ? 8.615 -6.036 23.229 1.00 52.66 125 GLU A O 1
ATOM 947 N N . ALA A 1 126 ? 8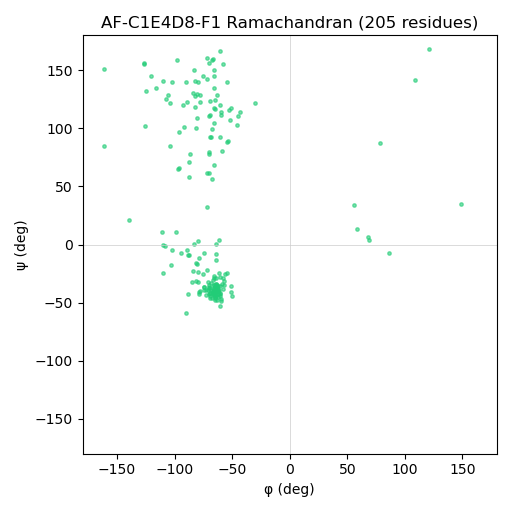.694 -5.491 21.068 1.00 50.97 126 ALA A N 1
ATOM 948 C CA . ALA A 1 126 ? 7.484 -4.687 21.149 1.00 50.97 126 ALA A CA 1
ATOM 949 C C . ALA A 1 126 ? 6.313 -5.675 21.156 1.00 50.97 126 ALA A C 1
ATOM 951 O O . ALA A 1 126 ? 6.225 -6.476 20.225 1.00 50.97 126 ALA A O 1
ATOM 952 N N . PRO A 1 127 ? 5.422 -5.656 22.168 1.00 52.56 127 PRO A N 1
ATOM 953 C CA . PRO A 1 127 ? 4.367 -6.650 22.272 1.00 52.56 127 PRO A CA 1
ATOM 954 C C . PRO A 1 127 ? 3.630 -6.683 20.943 1.00 52.56 127 PRO A C 1
ATOM 956 O O . PRO A 1 127 ? 3.051 -5.673 20.526 1.00 52.56 127 PRO A O 1
ATOM 959 N N . GLN A 1 128 ? 3.711 -7.833 20.268 1.00 54.47 128 GLN A N 1
ATOM 960 C CA . GLN A 1 128 ? 2.933 -8.128 19.080 1.00 54.47 128 GLN A CA 1
ATOM 961 C C . GLN A 1 128 ? 1.523 -7.635 19.369 1.00 54.47 128 GLN A C 1
ATOM 963 O O . GLN A 1 128 ? 0.874 -8.088 20.314 1.00 54.47 128 GLN A O 1
ATOM 968 N N . GLY A 1 129 ? 1.102 -6.612 18.625 1.00 56.41 129 GLY A N 1
ATOM 969 C CA . GLY A 1 129 ? 0.024 -5.712 19.024 1.00 56.41 129 GLY A CA 1
ATOM 970 C C . GLY A 1 129 ? -1.341 -6.368 19.233 1.00 56.41 129 GLY A C 1
ATOM 971 O O . GLY A 1 129 ? -2.286 -5.650 19.496 1.00 56.41 129 GLY A O 1
ATOM 972 N N . ALA A 1 130 ? -1.485 -7.688 19.129 1.00 61.88 130 ALA A N 1
ATOM 973 C CA . ALA A 1 130 ? -2.720 -8.415 19.382 1.00 61.88 130 ALA A CA 1
ATOM 974 C C . ALA A 1 130 ? -3.245 -8.223 20.817 1.00 61.88 130 ALA A C 1
ATOM 976 O O . ALA A 1 130 ? -4.406 -7.857 20.970 1.00 61.88 130 ALA A O 1
ATOM 977 N N . ALA A 1 131 ? -2.408 -8.385 21.852 1.00 70.12 131 ALA A N 1
ATOM 978 C CA . ALA A 1 131 ? -2.844 -8.211 23.246 1.00 70.12 131 ALA A CA 1
ATOM 979 C C . ALA A 1 131 ? -3.201 -6.745 23.548 1.00 70.12 131 ALA A C 1
ATOM 981 O O . ALA A 1 131 ? -4.287 -6.447 24.035 1.00 70.12 131 ALA A O 1
ATOM 982 N N . ALA A 1 132 ? -2.343 -5.808 23.133 1.00 72.81 132 ALA A N 1
ATOM 983 C CA . ALA A 1 132 ? -2.598 -4.377 23.300 1.00 72.81 132 ALA A CA 1
ATOM 984 C C . ALA A 1 132 ? -3.831 -3.888 22.510 1.00 72.81 132 ALA A C 1
ATOM 986 O O . ALA A 1 132 ? -4.551 -3.002 22.974 1.00 72.81 132 ALA A O 1
ATOM 987 N N . ARG A 1 133 ? -4.102 -4.459 21.326 1.00 72.25 133 ARG A N 1
ATOM 988 C CA . ARG A 1 133 ? -5.305 -4.155 20.534 1.00 72.25 133 ARG A CA 1
ATOM 989 C C . ARG A 1 133 ? -6.560 -4.794 21.133 1.00 72.25 133 ARG A C 1
ATOM 991 O O . ARG A 1 133 ? -7.608 -4.156 21.118 1.00 72.25 133 ARG A O 1
ATOM 998 N N . ALA A 1 134 ? -6.462 -5.997 21.701 1.00 80.25 134 ALA A N 1
ATOM 999 C CA . ALA A 1 134 ? -7.560 -6.624 22.435 1.00 80.25 134 ALA A CA 1
ATOM 1000 C C . ALA A 1 134 ? -7.945 -5.794 23.673 1.00 80.25 134 ALA A C 1
ATOM 1002 O O . ALA A 1 134 ? -9.119 -5.478 23.859 1.00 80.25 134 ALA A O 1
ATOM 1003 N N . ASP A 1 135 ? -6.961 -5.328 24.444 1.00 84.62 135 ASP A N 1
ATOM 1004 C CA . ASP A 1 135 ? -7.193 -4.428 25.579 1.00 84.62 135 ASP A CA 1
ATOM 1005 C C . ASP A 1 135 ? -7.794 -3.082 25.143 1.00 84.62 135 ASP A C 1
ATOM 1007 O O . ASP A 1 135 ? -8.633 -2.506 25.841 1.00 84.62 135 ASP A O 1
ATOM 1011 N N . ALA A 1 136 ? -7.389 -2.562 23.979 1.00 83.69 136 ALA A N 1
ATOM 1012 C CA . ALA A 1 136 ? -7.964 -1.344 23.413 1.00 83.69 136 ALA A CA 1
ATOM 1013 C C . ALA A 1 136 ? -9.440 -1.526 23.014 1.00 83.69 136 ALA A C 1
ATOM 1015 O O . ALA A 1 136 ? -10.246 -0.625 23.260 1.00 83.69 136 ALA A O 1
ATOM 1016 N N . LEU A 1 137 ? -9.812 -2.687 22.462 1.00 85.06 137 LEU A N 1
ATOM 1017 C CA . LEU A 1 137 ? -11.203 -3.027 22.148 1.00 85.06 137 LEU A CA 1
ATOM 1018 C C . LEU A 1 137 ? -12.065 -3.155 23.405 1.00 85.06 137 LEU A C 1
ATOM 1020 O O . LEU A 1 137 ? -13.170 -2.616 23.447 1.00 85.06 137 LEU A O 1
ATOM 1024 N N . LEU A 1 138 ? -11.554 -3.805 24.453 1.00 88.19 138 LEU A N 1
ATOM 1025 C CA . LEU A 1 138 ? -12.267 -3.913 25.729 1.00 88.19 138 LEU A CA 1
ATOM 1026 C C . LEU A 1 138 ? -12.536 -2.531 26.340 1.00 88.19 138 LEU A C 1
ATOM 1028 O O . LEU A 1 138 ? -13.661 -2.230 26.733 1.00 88.19 138 LEU A O 1
ATOM 1032 N N . LYS A 1 139 ? -11.542 -1.637 26.321 1.00 89.75 139 LYS A N 1
ATOM 1033 C CA . LYS A 1 139 ? -11.716 -0.247 26.778 1.00 89.75 139 LYS A CA 1
ATOM 1034 C C . LYS A 1 139 ? -12.718 0.534 25.924 1.00 89.75 139 LYS A C 1
ATOM 1036 O O . LYS A 1 139 ? -13.447 1.369 26.460 1.00 89.75 139 LYS A O 1
ATOM 1041 N N . ALA A 1 140 ? -12.766 0.284 24.614 1.00 88.81 140 ALA A N 1
ATOM 1042 C CA . ALA A 1 140 ? -13.742 0.909 23.724 1.00 88.81 140 ALA A CA 1
ATOM 1043 C C . ALA A 1 140 ? -15.176 0.445 24.031 1.00 88.81 140 ALA A C 1
ATOM 1045 O O . ALA A 1 140 ? -16.062 1.293 24.118 1.00 88.81 140 ALA A O 1
ATOM 1046 N N . ARG A 1 141 ? -15.371 -0.850 24.312 1.00 90.81 141 ARG A N 1
ATOM 1047 C CA . ARG A 1 141 ? -16.651 -1.438 24.756 1.00 90.81 141 ARG A CA 1
ATOM 1048 C C . ARG A 1 141 ? -17.138 -0.883 26.090 1.00 90.81 141 ARG A C 1
ATOM 1050 O O . ARG A 1 141 ? -18.310 -0.563 26.273 1.00 90.81 141 AR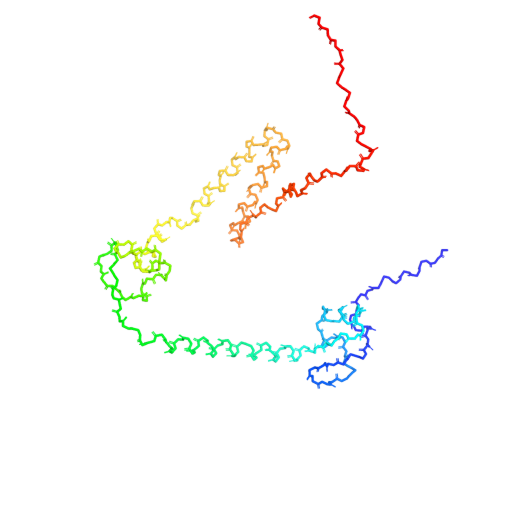G A O 1
ATOM 1057 N N . GLU A 1 142 ? -16.235 -0.707 27.048 1.00 92.00 142 GLU A N 1
ATOM 1058 C CA . GLU A 1 142 ? -16.596 -0.050 28.307 1.00 92.00 142 GLU A CA 1
ATOM 1059 C C . GLU A 1 142 ? -16.974 1.422 28.100 1.00 92.00 142 GLU A C 1
ATOM 1061 O O . GLU A 1 142 ? -17.845 1.954 28.793 1.00 92.00 142 GLU A O 1
ATOM 1066 N N . ALA A 1 143 ? -16.313 2.102 27.159 1.00 88.06 143 ALA A N 1
ATOM 1067 C CA . ALA A 1 143 ? -16.617 3.485 26.826 1.00 88.06 143 ALA A CA 1
ATOM 1068 C C . ALA A 1 143 ? -17.966 3.624 26.104 1.00 88.06 143 ALA A C 1
ATOM 1070 O O . ALA A 1 143 ? -18.679 4.588 26.388 1.00 88.06 143 ALA A O 1
ATOM 1071 N N . THR A 1 144 ? -18.352 2.681 25.237 1.00 88.94 144 THR A N 1
ATOM 1072 C CA . THR A 1 144 ? -19.689 2.656 24.620 1.00 88.94 144 THR A CA 1
ATOM 1073 C C . THR A 1 144 ? -20.773 2.435 25.661 1.00 88.94 144 THR A C 1
ATOM 1075 O O . THR A 1 144 ? -21.672 3.269 25.762 1.00 88.94 144 THR A O 1
ATOM 1078 N N . ALA A 1 145 ? -20.614 1.449 26.547 1.00 89.44 145 ALA A N 1
ATOM 1079 C CA . ALA A 1 145 ? -21.554 1.201 27.645 1.00 89.44 145 ALA A CA 1
ATOM 1080 C C . ALA A 1 145 ? -21.717 2.406 28.599 1.00 89.44 145 ALA A C 1
ATOM 1082 O O . ALA A 1 145 ? -22.796 2.664 29.141 1.00 89.44 145 ALA A O 1
ATOM 1083 N N . LYS A 1 146 ? -20.646 3.180 28.825 1.00 88.88 146 LYS A N 1
ATOM 1084 C CA . LYS A 1 146 ? -20.710 4.432 29.604 1.00 88.88 146 LYS A CA 1
ATOM 1085 C C . LYS A 1 146 ? -21.373 5.566 28.814 1.00 88.88 146 LYS A C 1
ATOM 1087 O O . LYS A 1 146 ? -22.103 6.360 29.403 1.00 88.88 146 LYS A O 1
ATOM 1092 N N . ALA A 1 147 ? -21.137 5.646 27.506 1.00 88.25 147 ALA A N 1
ATOM 1093 C CA . ALA A 1 147 ? -21.667 6.696 26.638 1.00 88.25 147 ALA A CA 1
ATOM 1094 C C . ALA A 1 147 ? -23.160 6.531 26.310 1.00 88.25 147 ALA A C 1
ATOM 1096 O O . ALA A 1 147 ? -23.851 7.522 26.088 1.00 88.25 147 ALA A O 1
ATOM 1097 N N . GLU A 1 148 ? -23.690 5.307 26.350 1.00 87.75 148 GLU A N 1
ATOM 1098 C CA . GLU A 1 148 ? -25.135 5.051 26.252 1.00 87.75 148 GLU A CA 1
ATOM 1099 C C . GLU A 1 148 ? -25.934 5.784 27.336 1.00 87.75 148 GLU A C 1
ATOM 1101 O O . GLU A 1 148 ? -27.047 6.246 27.090 1.00 87.75 148 GLU A O 1
ATOM 1106 N N . LYS A 1 149 ? -25.334 5.979 28.515 1.00 89.69 149 LYS A N 1
ATOM 1107 C CA . LYS A 1 149 ? -25.962 6.670 29.649 1.00 89.69 149 LYS A CA 1
ATOM 1108 C C . LYS A 1 149 ? -25.897 8.197 29.551 1.00 89.69 149 LYS A C 1
ATOM 1110 O O . LYS A 1 149 ? -26.610 8.871 30.286 1.00 89.69 149 LYS A O 1
ATOM 1115 N N . SER A 1 150 ? -25.045 8.755 28.686 1.00 82.88 150 SER A N 1
ATOM 1116 C CA . SER A 1 150 ? -24.811 10.205 28.583 1.00 82.88 150 SER A CA 1
ATOM 1117 C C . SER A 1 150 ? -25.511 10.876 27.395 1.00 82.88 150 SER A C 1
ATOM 1119 O O . SER A 1 150 ? -25.501 12.103 27.299 1.00 82.88 150 SER A O 1
ATOM 1121 N N . GLY A 1 151 ? -26.168 10.099 26.526 1.00 87.31 151 GLY A N 1
ATOM 1122 C CA . GLY A 1 151 ? -27.055 10.592 25.468 1.00 87.31 151 GLY A CA 1
ATOM 1123 C C . GLY A 1 151 ? -26.644 10.186 24.049 1.00 87.31 151 GLY A C 1
ATOM 1124 O O . GLY A 1 151 ? -25.533 9.721 23.800 1.00 87.31 151 GLY A O 1
ATOM 1125 N N . VAL A 1 152 ? -27.554 10.407 23.093 1.00 86.88 152 VAL A N 1
ATOM 1126 C CA . VAL A 1 152 ? -27.478 9.888 21.707 1.00 86.88 152 VAL A CA 1
ATOM 1127 C C . VAL A 1 152 ? -26.208 10.316 20.961 1.00 86.88 152 VAL A C 1
ATOM 1129 O O . VAL A 1 152 ? -25.614 9.535 20.223 1.00 86.88 152 VAL A O 1
ATOM 1132 N N . ALA A 1 153 ? -25.753 11.556 21.154 1.00 87.88 153 ALA A N 1
ATOM 1133 C CA . ALA A 1 153 ? -24.542 12.040 20.493 1.00 87.88 153 ALA A CA 1
ATOM 1134 C C . ALA A 1 153 ? -23.271 11.368 21.043 1.00 87.88 153 ALA A C 1
ATOM 1136 O O . ALA A 1 153 ? -22.344 11.071 20.288 1.00 87.88 153 ALA A O 1
ATOM 1137 N N . ALA A 1 154 ? -23.223 11.115 22.353 1.00 86.69 154 ALA A N 1
ATOM 1138 C CA . ALA A 1 154 ? -22.085 10.472 22.993 1.00 86.69 154 ALA A CA 1
ATOM 1139 C C . ALA A 1 154 ? -22.018 8.979 22.639 1.00 86.69 154 ALA A C 1
ATOM 1141 O O . ALA A 1 154 ? -20.940 8.491 22.290 1.00 86.69 154 ALA A O 1
ATOM 1142 N N . SER A 1 155 ? -23.158 8.280 22.651 1.00 89.50 155 SER A N 1
ATOM 1143 C CA . SER A 1 155 ? -23.244 6.868 22.258 1.00 89.50 155 SER A CA 1
ATOM 1144 C C . SER A 1 155 ? -22.879 6.653 20.786 1.00 89.50 155 SER A C 1
ATOM 1146 O O . SER A 1 155 ? -22.153 5.713 20.457 1.00 89.50 155 SER A O 1
ATOM 1148 N N . PHE A 1 156 ? -23.270 7.574 19.899 1.00 90.56 156 PHE A N 1
ATOM 1149 C CA . PHE A 1 156 ? -22.868 7.539 18.492 1.00 90.56 156 PHE A CA 1
ATOM 1150 C C . PHE A 1 156 ? -21.349 7.690 18.312 1.00 90.56 156 PHE A C 1
ATOM 1152 O O . PHE A 1 156 ? -20.713 6.903 17.618 1.00 90.56 156 PHE A O 1
ATOM 1159 N N . 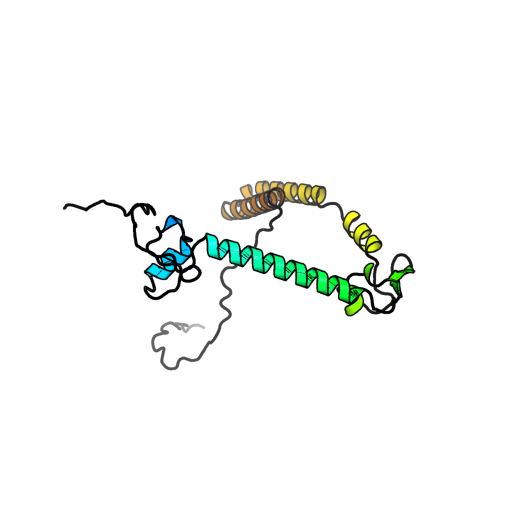VAL A 1 157 ? -20.721 8.672 18.967 1.00 89.81 157 VAL A N 1
ATOM 1160 C CA . VAL A 1 157 ? -19.266 8.872 18.838 1.00 89.81 157 VAL A CA 1
ATOM 1161 C C . VAL A 1 157 ? -18.482 7.690 19.414 1.00 89.81 157 VAL A C 1
ATOM 1163 O O . VAL A 1 157 ? -17.438 7.328 18.869 1.00 89.81 157 VAL A O 1
ATOM 1166 N N . ALA A 1 158 ? -18.955 7.097 20.510 1.00 90.75 158 ALA A N 1
ATOM 1167 C CA . ALA A 1 158 ? -18.308 5.942 21.116 1.00 90.75 158 ALA A CA 1
ATOM 1168 C C . ALA A 1 158 ? -18.437 4.686 20.232 1.00 90.75 158 ALA A C 1
ATOM 1170 O O . ALA A 1 158 ? -17.431 4.023 19.991 1.00 90.75 158 ALA A O 1
ATOM 1171 N N . SER A 1 159 ? -19.623 4.410 19.677 1.00 91.31 159 SER A N 1
ATOM 1172 C CA . SER A 1 159 ? -19.850 3.253 18.790 1.00 91.31 159 SER A CA 1
ATOM 1173 C C . SER A 1 159 ? -19.063 3.351 17.480 1.00 91.31 159 SER A C 1
ATOM 1175 O O . SER A 1 159 ? -18.497 2.363 17.016 1.00 91.31 159 SER A O 1
ATOM 1177 N N . VAL A 1 160 ? -18.910 4.554 16.917 1.00 91.19 160 VAL A N 1
ATOM 1178 C CA . VAL A 1 160 ? -18.029 4.777 15.757 1.00 91.19 160 VAL A CA 1
ATOM 1179 C C . VAL A 1 160 ? -16.563 4.480 16.096 1.00 91.19 160 VAL A C 1
ATOM 1181 O O . VAL A 1 160 ? -15.828 3.941 15.275 1.00 91.19 160 VAL A O 1
ATOM 1184 N N . LYS A 1 161 ? -16.100 4.815 17.305 1.00 89.69 161 LYS A N 1
ATOM 1185 C CA . LYS A 1 161 ? -14.725 4.495 17.722 1.00 89.69 161 LYS A CA 1
ATOM 1186 C C . LYS A 1 161 ? -14.517 2.995 17.913 1.00 89.69 161 LYS A C 1
ATOM 1188 O O . LYS A 1 161 ? -13.480 2.493 17.496 1.00 89.69 161 LYS A O 1
ATOM 1193 N N . GLU A 1 162 ? -15.483 2.305 18.514 1.00 92.12 162 GLU A N 1
ATOM 1194 C CA . GLU A 1 162 ? -15.444 0.849 18.684 1.00 92.12 162 GLU A CA 1
ATOM 1195 C C . GLU A 1 162 ? -15.390 0.137 17.327 1.00 92.12 162 GLU A C 1
ATOM 1197 O O . GLU A 1 162 ? -14.447 -0.604 17.058 1.00 92.12 162 GLU A O 1
ATOM 1202 N N . THR A 1 163 ? -16.319 0.459 16.427 1.00 91.75 163 THR A N 1
ATOM 1203 C CA . THR A 1 163 ? -16.380 -0.138 15.081 1.00 91.75 163 THR A CA 1
ATOM 1204 C C . THR A 1 163 ? -15.126 0.129 14.248 1.00 91.75 163 THR A C 1
ATOM 1206 O O . THR A 1 163 ? -14.684 -0.750 13.513 1.00 91.75 163 THR A O 1
ATOM 1209 N N . ASN A 1 164 ? -14.499 1.303 14.383 1.00 91.00 164 ASN A N 1
ATOM 1210 C CA . ASN A 1 164 ? -13.227 1.585 13.713 1.00 91.00 164 ASN A CA 1
ATOM 1211 C C . ASN A 1 164 ? -12.084 0.702 14.234 1.00 91.00 164 ASN A C 1
ATOM 1213 O O . ASN A 1 164 ? -11.287 0.220 13.435 1.00 91.00 164 ASN A O 1
ATOM 1217 N N . LEU A 1 165 ? -12.006 0.465 15.547 1.00 89.62 165 LEU A N 1
ATOM 1218 C CA . LEU A 1 165 ? -10.989 -0.421 16.125 1.00 89.62 165 LEU A CA 1
ATOM 1219 C C . LEU A 1 165 ? -11.222 -1.885 15.721 1.00 89.62 165 LEU A C 1
ATOM 1221 O O . LEU A 1 165 ? -10.266 -2.610 15.450 1.00 89.62 165 LEU A O 1
ATOM 1225 N N . GLU A 1 166 ? -12.481 -2.319 15.634 1.00 89.06 166 GLU A N 1
ATOM 1226 C CA . GLU A 1 166 ? -12.827 -3.653 15.128 1.00 89.06 166 GLU A CA 1
ATOM 1227 C C . GLU A 1 166 ? -12.470 -3.794 13.640 1.00 89.06 166 GLU A C 1
ATOM 1229 O O . GLU A 1 166 ? -11.858 -4.784 13.235 1.00 89.06 166 GLU A O 1
ATOM 1234 N N . ALA A 1 167 ? -12.759 -2.775 12.827 1.00 88.25 167 ALA A N 1
ATOM 1235 C CA . ALA A 1 167 ? -12.381 -2.745 11.417 1.00 88.25 167 ALA A CA 1
ATOM 1236 C C . ALA A 1 167 ? -10.856 -2.749 11.226 1.00 88.25 167 ALA A C 1
ATOM 1238 O O . ALA A 1 167 ? -10.354 -3.452 10.351 1.00 88.25 167 ALA A O 1
ATOM 1239 N N . GLU A 1 168 ? -10.106 -2.026 12.059 1.00 88.56 168 GLU A N 1
ATOM 1240 C CA . GLU A 1 168 ? -8.638 -2.033 12.063 1.00 88.56 168 GLU A CA 1
ATOM 1241 C C . GLU A 1 168 ? -8.071 -3.419 12.371 1.00 88.56 168 GLU A C 1
ATOM 1243 O O . GLU A 1 168 ? -7.105 -3.850 11.740 1.00 88.56 168 GLU A O 1
ATOM 1248 N N . MET A 1 169 ? -8.693 -4.144 13.301 1.00 84.88 169 MET A N 1
ATOM 1249 C CA . MET A 1 169 ? -8.301 -5.509 13.650 1.00 84.88 169 MET A CA 1
ATOM 1250 C C . MET A 1 169 ? -8.545 -6.499 12.512 1.00 84.88 169 MET A C 1
ATOM 1252 O O . MET A 1 169 ? -7.705 -7.361 12.265 1.00 84.88 169 MET A O 1
ATOM 1256 N N . VAL A 1 170 ? -9.669 -6.364 11.807 1.00 87.00 170 VAL A N 1
ATOM 1257 C CA . VAL A 1 170 ? -10.041 -7.269 10.709 1.00 87.00 170 VAL A CA 1
ATOM 1258 C C . VAL A 1 170 ? -9.278 -6.951 9.422 1.00 87.00 170 VAL A C 1
ATOM 1260 O O . VAL A 1 170 ? -8.874 -7.858 8.699 1.00 87.00 170 VAL A O 1
ATOM 1263 N N . THR A 1 171 ? -9.084 -5.669 9.115 1.00 85.31 171 THR A N 1
ATOM 1264 C CA . THR A 1 171 ? -8.570 -5.226 7.807 1.00 85.31 171 THR A CA 1
ATOM 1265 C C . THR A 1 171 ? -7.102 -4.815 7.826 1.00 85.31 171 THR A C 1
ATOM 1267 O O . THR A 1 171 ? -6.483 -4.721 6.768 1.00 85.31 171 THR A O 1
ATOM 1270 N N . GLY A 1 172 ? -6.533 -4.535 9.002 1.00 83.31 172 GLY A N 1
ATOM 1271 C CA . GLY A 1 172 ? -5.185 -3.980 9.141 1.00 83.31 172 GLY A CA 1
ATOM 1272 C C . GLY A 1 172 ? -5.038 -2.537 8.638 1.00 83.31 172 GLY A C 1
ATOM 1273 O O . GLY A 1 172 ? -3.920 -2.024 8.592 1.00 83.31 172 GLY A O 1
ATOM 1274 N N . LEU A 1 173 ? -6.136 -1.877 8.252 1.00 82.19 173 LEU A N 1
ATOM 1275 C CA . LEU A 1 173 ? -6.154 -0.512 7.729 1.00 82.19 173 LEU A CA 1
ATOM 1276 C C . LEU A 1 173 ? -6.712 0.449 8.775 1.00 82.19 173 LEU A C 1
ATOM 1278 O O . LEU A 1 173 ? -7.806 0.231 9.287 1.00 82.19 173 LEU A O 1
ATOM 1282 N N . SER A 1 174 ? -5.984 1.533 9.048 1.00 83.12 174 SER A N 1
ATOM 1283 C CA . SER A 1 174 ? -6.410 2.552 10.006 1.00 83.12 174 SER A CA 1
ATOM 1284 C C . SER A 1 174 ? -7.434 3.522 9.435 1.00 83.12 174 SER A C 1
ATOM 1286 O O . SER A 1 174 ? -7.340 3.969 8.286 1.00 83.12 174 SER A O 1
ATOM 1288 N N . ALA A 1 175 ? -8.420 3.879 10.259 1.00 78.25 175 ALA A N 1
ATOM 1289 C CA . ALA A 1 175 ? -9.438 4.842 9.870 1.00 78.25 175 ALA A CA 1
ATOM 1290 C C . ALA A 1 175 ? -8.813 6.242 9.744 1.00 78.25 175 ALA A C 1
ATOM 1292 O O . ALA A 1 175 ? -8.423 6.879 10.726 1.00 78.25 175 ALA A O 1
ATOM 1293 N N . VAL A 1 176 ? -8.733 6.761 8.517 1.00 80.38 176 VAL A N 1
ATOM 1294 C CA . VAL A 1 176 ? -8.248 8.123 8.268 1.00 80.38 176 VAL A CA 1
ATOM 1295 C C . VAL A 1 176 ? -9.417 9.096 8.328 1.00 80.38 176 VAL A C 1
ATOM 1297 O O . VAL A 1 176 ? -10.370 9.009 7.553 1.00 80.38 176 VAL A O 1
ATOM 1300 N N . ARG A 1 177 ? -9.320 10.097 9.209 1.00 71.56 177 ARG A N 1
ATOM 1301 C CA . ARG A 1 177 ? -10.251 11.227 9.202 1.00 71.56 177 ARG A CA 1
ATOM 1302 C C . ARG A 1 177 ? -10.032 12.046 7.930 1.00 71.56 177 ARG A C 1
ATOM 1304 O O . ARG A 1 177 ? -9.149 12.902 7.879 1.00 71.56 177 ARG A O 1
ATOM 1311 N N . ILE A 1 178 ? -10.880 11.832 6.931 1.00 69.06 178 ILE A N 1
ATOM 1312 C CA . ILE A 1 178 ? -11.044 12.753 5.805 1.00 69.06 178 ILE A CA 1
ATOM 1313 C C . ILE A 1 178 ? -11.686 14.008 6.400 1.00 69.06 178 ILE A C 1
ATOM 1315 O O . ILE A 1 178 ? -12.883 14.054 6.674 1.00 69.06 178 ILE A O 1
ATOM 1319 N N . GLY A 1 179 ? -10.844 14.963 6.797 1.00 61.56 179 GLY A N 1
ATOM 1320 C CA . GLY A 1 179 ? -11.265 16.087 7.625 1.00 61.56 179 GLY A CA 1
ATOM 1321 C C . GLY A 1 179 ? -12.388 16.914 6.988 1.00 61.56 179 GLY A C 1
ATOM 1322 O O . GLY A 1 179 ? -12.479 16.978 5.761 1.00 61.56 179 GLY A O 1
ATOM 1323 N N . PRO A 1 180 ? -13.192 17.632 7.801 1.00 58.06 180 PRO A N 1
ATOM 1324 C CA . PRO A 1 180 ? -13.910 18.784 7.281 1.00 58.06 180 PRO A CA 1
ATOM 1325 C C . PRO A 1 180 ? -12.825 19.735 6.790 1.00 58.06 180 PRO A C 1
ATOM 1327 O O . PRO A 1 180 ? -11.923 20.077 7.561 1.00 58.06 180 PRO A O 1
ATOM 1330 N N . GLY A 1 181 ? -12.837 20.061 5.498 1.00 48.97 181 GLY A N 1
ATOM 1331 C CA . GLY A 1 181 ? -11.804 20.876 4.882 1.00 48.97 181 GLY A CA 1
ATOM 1332 C C . GLY A 1 181 ? -11.492 22.072 5.771 1.00 48.97 181 GLY A C 1
ATOM 1333 O O . GLY A 1 181 ? -12.304 22.984 5.913 1.00 48.97 181 GLY A O 1
ATOM 1334 N N . ARG A 1 182 ? -10.299 22.074 6.377 1.00 51.06 182 ARG A N 1
ATOM 1335 C CA . ARG A 1 182 ? -9.665 23.319 6.785 1.00 51.06 182 ARG A CA 1
ATOM 1336 C C . ARG A 1 182 ? -9.490 24.073 5.481 1.00 51.06 182 ARG A C 1
ATOM 1338 O O . ARG A 1 182 ? -8.502 23.866 4.778 1.00 51.06 182 ARG A O 1
ATOM 1345 N N . GLY A 1 183 ? -10.474 24.903 5.145 1.00 48.22 183 GLY A N 1
ATOM 1346 C CA . GLY A 1 183 ? -10.292 26.025 4.254 1.00 48.22 183 GLY A CA 1
ATOM 1347 C C . GLY A 1 183 ? -9.153 26.830 4.848 1.00 48.22 183 GLY A C 1
ATOM 1348 O O . GLY A 1 183 ? -9.357 27.696 5.693 1.00 48.22 183 GLY A O 1
ATOM 1349 N N . ARG A 1 184 ? -7.921 26.480 4.466 1.00 50.25 184 ARG A N 1
ATOM 1350 C CA . ARG A 1 184 ? -6.795 27.393 4.523 1.00 50.25 184 ARG A CA 1
ATOM 1351 C C . ARG A 1 184 ? -7.316 28.611 3.791 1.00 50.25 184 ARG A C 1
ATOM 1353 O O . ARG A 1 184 ? -7.531 28.522 2.585 1.00 50.25 184 ARG A O 1
ATOM 1360 N N . GLY A 1 185 ? -7.612 29.668 4.542 1.00 47.06 185 GLY A N 1
ATOM 1361 C CA . GLY A 1 185 ? -8.003 30.961 4.015 1.00 47.06 185 GLY A CA 1
ATOM 1362 C C . GLY A 1 185 ? -6.940 31.410 3.028 1.00 47.06 185 GLY A C 1
ATOM 1363 O O . GLY A 1 185 ? -5.957 32.042 3.396 1.00 47.06 185 GLY A O 1
ATOM 1364 N N . ARG A 1 186 ? -7.116 31.018 1.769 1.00 47.56 186 ARG A N 1
ATOM 1365 C CA . ARG A 1 186 ? -6.439 31.597 0.630 1.00 47.56 186 ARG A CA 1
ATOM 1366 C C . ARG A 1 186 ? -7.236 32.846 0.317 1.00 47.56 186 ARG A C 1
ATOM 1368 O O . ARG A 1 186 ? -8.315 32.775 -0.252 1.00 47.56 186 ARG A O 1
ATOM 1375 N N . GLY A 1 187 ? -6.697 33.966 0.779 1.00 42.06 187 GLY A N 1
ATOM 1376 C CA . GLY A 1 187 ? -7.117 35.290 0.364 1.00 42.06 187 GLY A CA 1
ATOM 1377 C C . GLY A 1 187 ? -8.403 35.779 1.016 1.00 42.06 187 GLY A C 1
ATOM 1378 O O . GLY A 1 187 ? -9.447 35.821 0.378 1.00 42.06 187 GLY A O 1
ATOM 1379 N N . ARG A 1 188 ? -8.274 36.400 2.196 1.00 46.12 188 ARG A N 1
ATOM 1380 C CA . ARG A 1 188 ? -8.879 37.733 2.353 1.00 46.12 188 ARG A CA 1
ATOM 1381 C C . ARG A 1 188 ? -8.135 38.689 1.412 1.00 46.12 188 ARG A C 1
ATOM 1383 O O . ARG A 1 188 ? -7.355 39.528 1.843 1.00 46.12 188 ARG A O 1
ATOM 1390 N N . GLY A 1 189 ? -8.331 38.487 0.112 1.00 41.62 189 GLY A N 1
ATOM 1391 C CA . GLY A 1 189 ? -8.167 39.538 -0.865 1.00 41.62 189 GLY A CA 1
ATOM 1392 C C . GLY A 1 189 ? -9.331 40.474 -0.618 1.00 41.62 189 GLY A C 1
ATOM 1393 O O . GLY A 1 189 ? -10.484 40.092 -0.805 1.00 41.62 189 GLY A O 1
ATOM 1394 N N . SER A 1 190 ? -9.012 41.654 -0.099 1.00 47.12 190 SER A N 1
ATOM 1395 C CA . SER A 1 190 ? -9.874 42.822 -0.170 1.00 47.12 190 SER A CA 1
ATOM 1396 C C . SER A 1 190 ? -10.390 42.919 -1.605 1.00 47.12 190 SER A C 1
ATOM 1398 O O . SER A 1 190 ? -9.633 43.258 -2.510 1.00 47.12 190 SER A O 1
ATOM 1400 N N . ASN A 1 191 ? -11.637 42.514 -1.834 1.00 44.72 191 ASN A N 1
ATOM 1401 C CA . ASN A 1 191 ? -12.329 42.828 -3.068 1.00 44.72 191 ASN A CA 1
ATOM 1402 C C . ASN A 1 191 ? -13.073 44.141 -2.794 1.00 44.72 191 ASN A C 1
ATOM 1404 O O . ASN A 1 191 ? -14.115 44.096 -2.127 1.00 44.72 191 ASN A O 1
ATOM 1408 N N . PRO A 1 192 ? -12.565 45.302 -3.256 1.00 52.00 192 PRO A N 1
ATOM 1409 C CA . PRO A 1 192 ? -13.213 46.595 -3.037 1.00 52.00 192 PRO A CA 1
ATOM 1410 C C . PRO A 1 192 ? -14.591 46.711 -3.714 1.00 52.00 192 PRO A C 1
ATOM 1412 O O . PRO A 1 192 ? -15.251 47.728 -3.555 1.00 52.00 192 PRO A O 1
ATOM 1415 N N . ASN A 1 193 ? -15.059 45.666 -4.412 1.00 50.91 193 ASN A N 1
ATOM 1416 C CA . ASN A 1 193 ? -16.342 45.637 -5.114 1.00 50.91 193 ASN A CA 1
ATOM 1417 C C . ASN A 1 193 ? -17.417 44.707 -4.514 1.00 50.91 193 ASN A C 1
ATOM 1419 O O . ASN A 1 193 ? -18.456 44.496 -5.136 1.00 50.91 193 ASN A O 1
ATOM 1423 N N . SER A 1 194 ? -17.236 44.150 -3.308 1.00 48.50 194 SER A N 1
ATOM 1424 C CA . SER A 1 194 ? -18.300 43.358 -2.652 1.00 48.50 194 SER A CA 1
ATOM 1425 C C . SER A 1 194 ? -19.252 44.234 -1.821 1.00 48.50 194 SER A C 1
ATOM 1427 O O . SER A 1 194 ? -19.278 44.215 -0.594 1.00 48.50 194 SER A O 1
ATOM 1429 N N . MET A 1 195 ? -20.069 45.018 -2.523 1.00 50.34 195 MET A N 1
ATOM 1430 C CA . MET A 1 195 ? -21.043 45.981 -1.986 1.00 50.34 195 MET A CA 1
ATOM 1431 C C . MET A 1 195 ? -22.293 45.340 -1.332 1.00 50.34 195 MET A C 1
ATOM 1433 O O . MET A 1 195 ? -23.381 45.901 -1.402 1.00 50.34 195 MET A O 1
ATOM 1437 N N . LEU A 1 196 ? -22.182 44.156 -0.710 1.00 54.53 196 LEU A N 1
ATOM 1438 C CA . LEU A 1 196 ? -23.339 43.417 -0.163 1.00 54.53 196 LEU A CA 1
ATOM 1439 C C . LEU A 1 196 ? -23.105 42.735 1.203 1.00 54.53 196 LEU A C 1
ATOM 1441 O O . LEU A 1 196 ? -23.870 41.864 1.607 1.00 54.53 196 LEU A O 1
ATOM 1445 N N . GLY A 1 197 ? -22.109 43.171 1.978 1.00 43.47 197 GLY A N 1
ATOM 1446 C CA . GLY A 1 197 ? -21.905 42.747 3.372 1.00 43.47 197 GLY A CA 1
ATOM 1447 C C . GLY A 1 197 ? -22.667 43.594 4.398 1.00 43.47 197 GLY A C 1
ATOM 1448 O O . GLY A 1 197 ? -22.057 44.197 5.277 1.00 43.47 197 GLY A O 1
ATOM 1449 N N . ARG A 1 198 ? -23.999 43.673 4.286 1.00 49.66 198 ARG A N 1
ATOM 1450 C CA . ARG A 1 198 ? -24.887 44.225 5.329 1.00 49.66 198 ARG A CA 1
ATOM 1451 C C . ARG A 1 198 ? -24.787 43.367 6.597 1.00 49.66 198 ARG A C 1
ATOM 1453 O O . ARG A 1 198 ? -25.050 42.172 6.524 1.00 49.66 198 ARG A O 1
ATOM 1460 N N . GLY A 1 199 ? -24.538 43.978 7.761 1.00 42.25 199 GLY A N 1
ATOM 1461 C CA . GLY A 1 199 ? -24.933 43.357 9.036 1.00 42.25 199 GLY A CA 1
ATOM 1462 C C . GLY A 1 199 ? -24.086 43.615 10.284 1.00 42.25 199 GLY A C 1
ATOM 1463 O O . GLY A 1 199 ? -23.989 42.723 11.113 1.00 42.25 199 GLY A O 1
ATOM 1464 N N . GLY A 1 200 ? -23.496 44.798 10.473 1.00 41.84 200 GLY A N 1
ATOM 1465 C CA . GLY A 1 200 ? -22.853 45.179 11.742 1.00 41.84 200 GLY A CA 1
ATOM 1466 C C . GLY A 1 200 ? -23.764 46.023 12.638 1.00 41.84 200 GLY A C 1
ATOM 1467 O O . GLY A 1 200 ? -23.488 47.198 12.854 1.00 41.84 200 GLY A O 1
ATOM 1468 N N . ARG A 1 201 ? -24.878 45.462 13.124 1.00 46.31 201 ARG A N 1
ATOM 1469 C CA . ARG A 1 201 ? -25.819 46.133 14.042 1.00 46.31 201 ARG A CA 1
ATOM 1470 C C . ARG A 1 201 ? -25.345 45.943 15.494 1.00 46.31 201 ARG A C 1
ATOM 1472 O O . ARG A 1 201 ? -25.864 45.093 16.204 1.00 46.31 201 ARG A O 1
ATOM 1479 N N . GLY A 1 202 ? -24.336 46.704 15.920 1.00 42.28 202 GLY A N 1
ATOM 1480 C CA . GLY A 1 202 ? -23.886 46.772 17.318 1.00 42.28 202 GLY A CA 1
ATOM 1481 C C . GLY A 1 202 ? -24.512 47.972 18.025 1.00 42.28 202 GLY A C 1
ATOM 1482 O O . GLY A 1 202 ? -24.064 49.100 17.846 1.00 42.28 202 GLY A O 1
ATOM 1483 N N . GLY A 1 203 ? -25.602 47.728 18.750 1.00 41.31 203 GLY A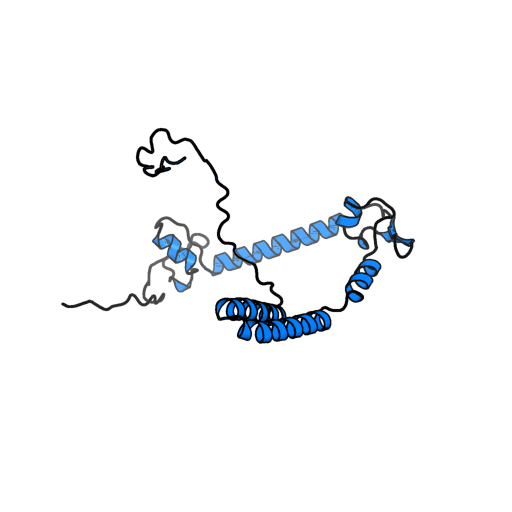 N 1
ATOM 1484 C CA . GLY A 1 203 ? -26.419 48.741 19.412 1.00 41.31 203 GLY A CA 1
ATOM 1485 C C . GLY A 1 203 ? -25.718 49.497 20.545 1.00 41.31 203 GLY A C 1
ATOM 1486 O O . GLY A 1 203 ? -24.926 48.948 21.304 1.00 41.31 203 GLY A O 1
A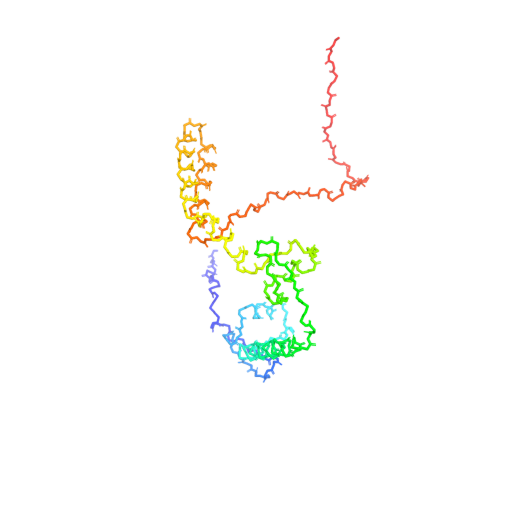TOM 1487 N N . ARG A 1 204 ? -26.085 50.777 20.645 1.00 44.25 204 ARG A N 1
ATOM 1488 C CA . ARG A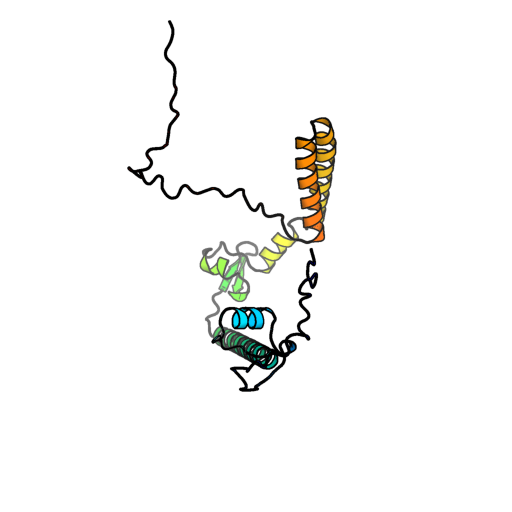 1 204 ? -25.872 51.700 21.765 1.00 44.25 204 ARG A CA 1
ATOM 1489 C C . ARG A 1 204 ? -26.652 51.286 23.020 1.00 44.25 204 ARG A C 1
ATOM 1491 O O . ARG A 1 204 ? -27.817 50.910 22.913 1.00 44.25 204 ARG A O 1
ATOM 1498 N N . GLY A 1 205 ? -26.077 51.633 24.174 1.00 40.44 205 GLY A N 1
ATOM 1499 C CA . GLY A 1 205 ? -26.780 51.970 25.422 1.00 40.44 205 GLY A CA 1
ATOM 1500 C C . GLY A 1 205 ? -26.639 50.901 26.502 1.00 40.44 205 GLY A C 1
ATOM 1501 O O . GLY A 1 205 ? -26.679 49.723 26.188 1.00 40.44 205 GLY A O 1
ATOM 1502 N N . LYS A 1 206 ? -26.497 51.185 27.795 1.00 42.09 206 LYS A N 1
ATOM 1503 C CA . LYS A 1 206 ? -26.533 52.365 28.689 1.00 42.09 206 LYS A CA 1
ATOM 1504 C C . LYS A 1 206 ? -25.799 51.851 29.962 1.00 42.09 206 LYS A C 1
ATOM 1506 O O . LYS A 1 206 ? -25.849 50.651 30.201 1.00 42.09 206 LYS A O 1
ATOM 1511 N N . ARG A 1 207 ? -25.099 52.612 30.796 1.00 38.28 207 ARG A N 1
ATOM 1512 C CA . ARG A 1 207 ? -25.498 53.760 31.615 1.00 38.28 207 ARG A CA 1
ATOM 1513 C C . ARG A 1 207 ? -24.258 54.167 32.411 1.00 38.28 207 ARG A C 1
ATOM 1515 O O . ARG A 1 207 ? -23.464 53.247 32.704 1.00 38.28 207 ARG A O 1
#

Secondary structure (DSSP, 8-state):
-----------TTT----B-BTTT---SB-GGGS-HHHHHHHHH-TT--B--HHHHHHHHHHHHHHHHHHHHHHHHTTTTS---EEE-TTT--EEEGGGS-HHHHHHS-TTS---HHHHHHHHHSS--THHHHHHHHHHHHHHHHHHTTT-HHHHHHHHHHHHHHHHHHHH--------S-----------TT-TT-----------

pLDDT: mean 73.93, std 17.06, range [38.28, 92.81]

Foldseek 3Di:
DDPPPPPPPPDQVVPQDFDAAPPPRDTSDGCVQFDPVQVVVCVVPVPDHGHGPVVVVVVVVVVVVVVVVVVVVVVVVPPPDDQPFAAALPPRDTDGPVQWDPCCVVPPDGNHTHGNVRVVVVVPVPPPCPVVLVVVLVVLVVQLVVQVVVDDVSNVVSVVVNVQSVCCVVPVDHDDPPDPDPPPPPDPPPPVPPPPPDDPPDDDDDD

Organism: Micromonas commoda (strain RCC299 / NOUM17 / CCMP2709) (NCBI:txid296587)

Radius of gyration: 31.74 Å; Cα contacts (8 Å, |Δi|>4): 153; chains: 1; bounding box: 83×62×69 Å

Solvent-accessible surface area (backbone atoms only — not comparable to full-atom values): 12793 Å² total; per-residue (Å²): 142,79,83,83,82,66,76,82,72,85,54,66,79,78,50,76,49,68,39,56,22,67,78,78,66,50,64,61,37,49,51,80,52,32,50,71,71,54,55,55,44,33,71,76,36,85,80,55,82,38,58,33,49,70,57,53,50,53,50,53,51,51,53,51,51,53,50,50,50,53,51,50,53,58,56,67,70,61,76,80,64,79,83,57,66,43,45,16,57,80,83,64,49,72,38,51,63,87,47,34,54,67,66,38,71,75,72,34,60,91,61,68,26,57,37,52,69,67,50,49,56,55,59,64,70,39,72,68,56,62,63,64,48,51,54,49,50,54,54,30,52,55,44,26,66,56,19,59,78,72,35,74,73,47,25,49,58,29,46,54,53,36,53,46,55,53,45,26,70,77,68,74,50,78,84,74,82,81,63,81,78,78,72,72,81,78,65,90,62,86,61,95,79,69,90,76,80,82,80,87,86,79,82,84,87,86,134

Mean predicted aligned error: 20.61 Å

Sequence (207 aa):
MTELGVKANLDPTTWAGAFDCSACGRKRLPAVEFSKNMVLKRRKDESAAIKCLRCTQADEVKEREAAAEKAKARAAEGEGGEVMLHECAKCKESKPASEFSRKQLMQKGPGKQRCSPCLAAEQDEAPQGAAARADALLKAREATAKAEKSGVAASFVASVKETNLEAEMVTGLSAVRIGPGRGRGRGRGSNPNSMLGRGGRGGRGKR